Protein AF-A0A953LN09-F1 (afdb_monomer_lite)

Sequence (321 aa):
MPRVPFLVPVLALVLTTFGAASATAATLEVTADVVVVASDGQCSLREAIHNANADSQVDNADCPAGSGADTIVLASGGQYVISDADVDNDHNGLPVVTTEIVVEGNGATIERNSNFSCILDDNRTAAEFRLLEVGELGDLTLGDLTLRGGCADGSGPSNDGGAIRVHSGNLTLTRVLVEQNSALDKSGGLDTSGGLSSISIVDSTFRANHGGGGAGAIGHGGGTMTIDGSTISGNTSGGQGGGGIGNSDDTTSGGLAWAEARFLQNYLSCYEAVGDPYWLDKFVDHFDRMLATQQDRNGDGFLAWDTTRYRVGIVEVAEAQ

Secondary structure (DSSP, 8-state):
-PPPPP--------------------EEEPPTT--S--SSS---HHHHHHHHHHTS--S-SSSPPP-SSEEEEPPTT-EEEE-S--SS-TTBSSPPB-SEEEEEEEEEEEEE-TTS----SS---TT--BSEEE-TT-EEEEEEEEEE--EE-SSGGGGS-SSEEEES-EEEEES-EEES-EESSS-SSEEEESS-EEEEEES-EEES-EESSS-SSEEE-SEEEEEES-EEES-EESSSS-SSS---SSTTGGG--SSTHHHHHHHHHHHHHH--THHHHHHHHHHHHHHHT-B-SSSSS--B---SS------------

Structure (mmCIF, N/CA/C/O backbone):
data_AF-A0A953LN09-F1
#
_entry.id   AF-A0A953LN09-F1
#
loop_
_atom_site.group_PDB
_atom_site.id
_atom_site.type_symbol
_atom_site.label_atom_id
_atom_site.label_alt_id
_atom_site.label_comp_id
_atom_site.label_asym_id
_atom_site.label_entity_id
_atom_site.label_seq_id
_atom_site.pdbx_PDB_ins_code
_atom_site.Cartn_x
_atom_site.Cartn_y
_atom_site.Cartn_z
_atom_site.occupancy
_atom_site.B_iso_or_equiv
_atom_site.auth_seq_id
_atom_site.auth_comp_id
_atom_site.auth_asym_id
_atom_site.auth_atom_id
_atom_site.pdbx_PDB_model_num
ATOM 1 N N . MET A 1 1 ? 23.077 -18.711 85.575 1.00 45.56 1 MET A N 1
ATOM 2 C CA . MET A 1 1 ? 22.963 -17.798 84.416 1.00 45.56 1 MET A CA 1
ATOM 3 C C . MET A 1 1 ? 21.779 -18.264 83.576 1.00 45.56 1 MET A C 1
ATOM 5 O O . MET A 1 1 ? 21.850 -19.388 83.090 1.00 45.56 1 MET A O 1
ATOM 9 N N . PRO A 1 2 ? 20.668 -17.512 83.481 1.00 46.28 2 PRO A N 1
ATOM 10 C CA . PRO A 1 2 ? 19.523 -17.931 82.679 1.00 46.28 2 PRO A CA 1
ATOM 11 C C . PRO A 1 2 ? 19.788 -17.630 81.196 1.00 46.28 2 PRO A C 1
ATOM 13 O O . PRO A 1 2 ? 20.371 -16.601 80.859 1.00 46.28 2 PRO A O 1
ATOM 16 N N . ARG A 1 3 ? 19.403 -18.555 80.313 1.00 47.06 3 ARG A N 1
ATOM 17 C CA . ARG A 1 3 ? 19.507 -18.407 78.855 1.00 47.06 3 ARG A CA 1
ATOM 18 C C . ARG A 1 3 ? 18.301 -17.616 78.345 1.00 47.06 3 ARG A C 1
ATOM 20 O O . ARG A 1 3 ? 17.170 -18.032 78.567 1.00 47.06 3 ARG A O 1
ATOM 27 N N . VAL A 1 4 ? 18.553 -16.494 77.673 1.00 44.31 4 VAL A N 1
ATOM 28 C CA . VAL A 1 4 ? 17.534 -15.689 76.978 1.00 44.31 4 VAL A CA 1
ATOM 29 C C . VAL A 1 4 ? 17.310 -16.293 75.582 1.00 44.31 4 VAL A C 1
ATOM 31 O O . VAL A 1 4 ? 18.303 -16.526 74.888 1.00 44.31 4 VAL A O 1
ATOM 34 N N . PRO A 1 5 ? 16.069 -16.580 75.148 1.00 51.34 5 PRO A N 1
ATOM 35 C CA . PRO A 1 5 ? 15.812 -17.065 73.798 1.00 51.34 5 PRO A CA 1
ATOM 36 C C . PRO A 1 5 ? 15.783 -15.888 72.811 1.00 51.34 5 PRO A C 1
ATOM 38 O O . PRO A 1 5 ? 15.084 -14.899 73.026 1.00 51.34 5 PRO A O 1
ATOM 41 N N . PHE A 1 6 ? 16.553 -15.995 71.727 1.00 46.03 6 PHE A N 1
ATOM 42 C CA . PHE A 1 6 ? 16.507 -15.071 70.593 1.00 46.03 6 PHE A CA 1
ATOM 43 C C . PHE A 1 6 ? 15.283 -15.392 69.725 1.00 46.03 6 PHE A C 1
ATOM 45 O O . PHE A 1 6 ? 15.163 -16.502 69.207 1.00 46.03 6 PHE A O 1
ATOM 52 N N . LEU A 1 7 ? 14.384 -14.419 69.566 1.00 45.81 7 LEU A N 1
ATOM 53 C CA . LEU A 1 7 ? 13.266 -14.470 68.626 1.00 45.81 7 LEU A CA 1
ATOM 54 C C . LEU A 1 7 ? 13.747 -13.891 67.284 1.00 45.81 7 LEU A C 1
ATOM 56 O O . LEU A 1 7 ? 14.107 -12.717 67.216 1.00 45.81 7 LEU A O 1
ATOM 60 N N . VAL A 1 8 ? 13.791 -14.706 66.229 1.00 51.31 8 VAL A N 1
ATOM 61 C CA . VAL A 1 8 ? 14.083 -14.250 64.858 1.00 51.31 8 VAL A CA 1
ATOM 62 C C . VAL A 1 8 ? 12.757 -13.838 64.205 1.00 51.31 8 VAL A C 1
ATOM 64 O O . VAL A 1 8 ? 11.837 -14.659 64.186 1.00 51.31 8 VAL A O 1
ATOM 67 N N . PRO A 1 9 ? 12.604 -12.607 63.683 1.00 49.19 9 PRO A N 1
ATOM 68 C CA . PRO A 1 9 ? 11.378 -12.209 63.007 1.00 49.19 9 PRO A CA 1
ATOM 69 C C . PRO A 1 9 ? 11.334 -12.854 61.616 1.00 49.19 9 PRO A C 1
ATOM 71 O O . PRO A 1 9 ? 12.229 -12.659 60.797 1.00 49.19 9 PRO A O 1
ATOM 74 N N . VAL A 1 10 ? 10.288 -13.636 61.350 1.00 53.19 10 VAL A N 1
ATOM 75 C CA . VAL A 1 10 ? 9.986 -14.155 60.011 1.00 53.19 10 VAL A CA 1
ATOM 76 C C . VAL A 1 10 ? 9.293 -13.038 59.234 1.00 53.19 10 VAL A C 1
ATOM 78 O O . VAL A 1 10 ? 8.143 -12.702 59.509 1.00 53.19 10 VAL A O 1
ATOM 81 N N . LEU A 1 11 ? 10.010 -12.431 58.289 1.00 48.56 11 LEU A N 1
ATOM 82 C CA . LEU A 1 11 ? 9.455 -11.472 57.338 1.00 48.56 11 LEU A CA 1
ATOM 83 C C . LEU A 1 11 ? 8.614 -12.245 56.311 1.00 48.56 11 LEU A C 1
ATOM 85 O O . LEU A 1 11 ? 9.156 -12.948 55.459 1.00 48.56 11 LEU A O 1
ATOM 89 N N . ALA A 1 12 ? 7.289 -12.152 56.419 1.00 50.53 12 ALA A N 1
ATOM 90 C CA . ALA A 1 12 ? 6.370 -12.731 55.448 1.00 50.53 12 ALA A CA 1
ATOM 91 C C . ALA A 1 12 ? 6.404 -11.906 54.151 1.00 50.53 12 ALA A C 1
ATOM 93 O O . ALA A 1 12 ? 5.895 -10.787 54.099 1.00 50.53 12 ALA A O 1
ATOM 94 N N . LEU A 1 13 ? 7.028 -12.461 53.110 1.00 46.88 13 LEU A N 1
ATOM 95 C CA . LEU A 1 13 ? 6.990 -11.927 51.752 1.00 46.88 13 LEU A CA 1
ATOM 96 C C . LEU A 1 13 ? 5.582 -12.156 51.183 1.00 46.88 13 LEU A C 1
ATOM 98 O O . LEU A 1 13 ? 5.225 -13.278 50.827 1.00 46.88 13 LEU A O 1
ATOM 102 N N . VAL A 1 14 ? 4.770 -11.099 51.129 1.00 55.69 14 VAL A N 1
ATOM 103 C CA . VAL A 1 14 ? 3.475 -11.120 50.440 1.00 55.69 14 VAL A CA 1
ATOM 104 C C . VAL A 1 14 ? 3.759 -11.118 48.940 1.00 55.69 14 VAL A C 1
ATOM 106 O O . VAL A 1 14 ? 4.044 -10.080 48.349 1.00 55.69 14 VAL A O 1
ATOM 109 N N . LEU A 1 15 ? 3.739 -12.306 48.339 1.00 47.69 15 LEU A N 1
ATOM 110 C CA . LEU A 1 15 ? 3.871 -12.490 46.900 1.00 47.69 15 LEU A CA 1
ATOM 111 C C . LEU A 1 15 ? 2.533 -12.110 46.250 1.00 47.69 15 LEU A C 1
ATOM 113 O O . LEU A 1 15 ? 1.609 -12.919 46.187 1.00 47.69 15 LEU A O 1
ATOM 117 N N . THR A 1 16 ? 2.394 -10.854 45.828 1.00 51.09 16 THR A N 1
ATOM 118 C CA . THR A 1 16 ? 1.249 -10.417 45.024 1.00 51.09 16 THR A CA 1
ATOM 119 C C . THR A 1 16 ? 1.339 -11.101 43.667 1.00 51.09 16 THR A C 1
ATOM 121 O O . THR A 1 16 ? 2.201 -10.767 42.854 1.00 51.09 16 THR A O 1
ATOM 124 N N . THR A 1 17 ? 0.477 -12.083 43.421 1.00 49.97 17 THR A N 1
ATOM 125 C CA . THR A 1 17 ? 0.314 -12.665 42.090 1.00 49.97 17 THR A CA 1
ATOM 126 C C . THR A 1 17 ? -0.317 -11.605 41.197 1.00 49.97 17 THR A C 1
ATOM 128 O O . THR A 1 17 ? -1.530 -11.403 41.233 1.00 49.97 17 THR A O 1
ATOM 131 N N . PHE A 1 18 ? 0.505 -10.900 40.422 1.00 55.03 18 PHE A N 1
ATOM 132 C CA . PHE A 1 18 ? 0.027 -10.198 39.240 1.00 55.03 18 PHE A CA 1
ATOM 133 C C . PHE A 1 18 ? -0.471 -11.272 38.277 1.00 55.03 18 PHE A C 1
ATOM 135 O O . PHE A 1 18 ? 0.319 -11.968 37.643 1.00 55.03 18 PHE A O 1
ATOM 142 N N . GLY A 1 19 ? -1.788 -11.469 38.234 1.00 42.31 19 GLY A N 1
ATOM 143 C CA . GLY A 1 19 ? -2.397 -12.153 37.108 1.00 42.31 19 GLY A CA 1
ATOM 144 C C . GLY A 1 19 ? -2.130 -11.286 35.889 1.00 42.31 19 GLY A C 1
ATOM 145 O O . GLY A 1 19 ? -2.669 -10.186 35.805 1.00 42.31 19 GLY A O 1
ATOM 146 N N . ALA A 1 20 ? -1.260 -11.740 34.990 1.00 48.00 20 ALA A N 1
ATOM 147 C CA . ALA A 1 20 ? -1.216 -11.189 33.650 1.00 48.00 20 ALA A CA 1
ATOM 148 C C . ALA A 1 20 ? -2.602 -11.448 33.053 1.00 48.00 20 ALA A C 1
ATOM 150 O O . ALA A 1 20 ? -2.962 -12.598 32.792 1.00 48.00 20 ALA A O 1
ATOM 151 N N . ALA A 1 21 ? -3.423 -10.403 32.948 1.00 49.59 21 ALA A N 1
ATOM 152 C CA . ALA A 1 21 ? -4.590 -10.465 32.094 1.00 49.59 21 ALA A CA 1
ATOM 153 C C . ALA A 1 21 ? -4.048 -10.770 30.697 1.00 49.59 21 ALA A C 1
ATOM 155 O O . ALA A 1 21 ? -3.223 -10.020 30.180 1.00 49.59 21 ALA A O 1
ATOM 156 N N . SER A 1 22 ? -4.428 -11.919 30.142 1.00 48.81 22 SER A N 1
ATOM 157 C CA . SER A 1 22 ? -4.195 -12.187 28.731 1.00 48.81 22 SER A CA 1
ATOM 158 C C . SER A 1 22 ? -4.987 -11.118 27.991 1.00 48.81 22 SER A C 1
ATOM 160 O O . SER A 1 22 ? -6.217 -11.160 28.021 1.00 48.81 22 SER A O 1
ATOM 162 N N . ALA A 1 23 ? -4.297 -10.121 27.439 1.00 57.34 23 ALA A N 1
ATOM 163 C CA . ALA A 1 23 ? -4.907 -9.159 26.541 1.00 57.34 23 ALA A CA 1
ATOM 164 C C . ALA A 1 23 ? -5.537 -9.962 25.401 1.00 57.34 23 ALA A C 1
ATOM 166 O O . ALA A 1 23 ? -4.861 -10.736 24.722 1.00 57.34 23 ALA A O 1
ATOM 167 N N . THR A 1 24 ? -6.858 -9.901 25.298 1.00 70.62 24 THR A N 1
ATOM 168 C CA . THR A 1 24 ? -7.562 -10.396 24.124 1.00 70.62 24 THR A CA 1
ATOM 169 C C . THR A 1 24 ? -7.443 -9.311 23.069 1.00 70.62 24 THR A C 1
ATOM 171 O O . THR A 1 24 ? -7.809 -8.179 23.378 1.00 70.62 24 THR A O 1
ATOM 174 N N . ALA A 1 25 ? -6.966 -9.678 21.879 1.00 81.31 25 ALA A N 1
ATOM 175 C CA . ALA A 1 25 ? -7.002 -8.863 20.664 1.00 81.31 25 ALA A CA 1
ATOM 176 C C . ALA A 1 25 ? -8.261 -7.983 20.609 1.00 81.31 25 ALA A C 1
ATOM 178 O O . ALA A 1 25 ? -9.369 -8.521 20.753 1.00 81.31 25 ALA A O 1
ATOM 179 N N . ALA A 1 26 ? -8.120 -6.665 20.442 1.00 92.44 26 ALA A N 1
ATOM 180 C CA . ALA A 1 26 ? -9.280 -5.801 20.273 1.00 92.44 26 ALA A CA 1
ATOM 181 C C . ALA A 1 26 ? -9.795 -5.876 18.829 1.00 92.44 26 ALA A C 1
ATOM 183 O O . ALA A 1 26 ? -9.046 -6.106 17.881 1.00 92.44 26 ALA A O 1
ATOM 184 N N . THR A 1 27 ? -11.102 -5.672 18.663 1.00 97.00 27 THR A N 1
ATOM 185 C CA . THR A 1 27 ? -11.736 -5.513 17.350 1.00 97.00 27 THR A CA 1
ATOM 186 C C . THR A 1 27 ? -12.201 -4.068 17.212 1.00 97.00 27 THR A C 1
ATOM 188 O O . THR A 1 27 ? -13.014 -3.603 18.016 1.00 97.00 27 THR A O 1
ATOM 191 N N . LEU A 1 28 ? -11.677 -3.358 16.215 1.00 97.75 28 LEU A N 1
ATOM 192 C CA . LEU A 1 28 ? -11.958 -1.954 15.939 1.00 97.75 28 LEU A CA 1
ATOM 193 C C . LEU A 1 28 ? -12.780 -1.859 14.649 1.00 97.75 28 LEU A C 1
ATOM 195 O O . LEU A 1 28 ? -12.254 -1.987 13.546 1.00 97.75 28 LEU A O 1
ATOM 199 N N . GLU A 1 29 ? -14.087 -1.667 14.804 1.00 98.19 29 GLU A N 1
ATOM 200 C CA . GLU A 1 29 ? -15.038 -1.533 13.696 1.00 98.19 29 GLU A CA 1
ATOM 201 C C . GLU A 1 29 ? -14.989 -0.111 13.128 1.00 98.19 29 GLU A C 1
ATOM 203 O O . GLU A 1 29 ? -15.352 0.853 13.809 1.00 98.19 29 GLU A O 1
ATOM 208 N N . VAL A 1 30 ? -14.558 0.022 11.875 1.00 98.50 30 VAL A N 1
ATOM 209 C CA . VAL A 1 30 ? -14.415 1.315 11.203 1.00 98.50 30 VAL A CA 1
ATOM 210 C C . VAL A 1 30 ? -15.725 1.708 10.530 1.00 98.50 30 VAL A C 1
ATOM 212 O O . VAL A 1 30 ? -16.318 0.955 9.754 1.00 98.50 30 VAL A O 1
ATOM 215 N N . THR A 1 31 ? -16.155 2.941 10.771 1.00 98.25 31 THR A N 1
ATOM 216 C CA . THR A 1 31 ? -17.332 3.530 10.133 1.00 98.25 31 THR A CA 1
ATOM 217 C C . THR A 1 31 ? -17.102 3.671 8.629 1.00 98.25 31 THR A C 1
ATOM 219 O O . THR A 1 31 ? -16.024 4.067 8.186 1.00 98.25 31 THR A O 1
ATOM 222 N N . ALA A 1 32 ? -18.113 3.331 7.826 1.00 98.00 32 ALA A N 1
ATOM 223 C CA . ALA A 1 32 ? -18.009 3.368 6.370 1.00 98.00 32 ALA A CA 1
ATOM 224 C C . ALA A 1 32 ? -17.563 4.748 5.867 1.00 98.00 32 ALA A C 1
ATOM 226 O O . ALA A 1 32 ? -18.135 5.764 6.253 1.00 98.00 32 ALA A O 1
ATOM 227 N N . ASP A 1 33 ? -16.566 4.754 4.982 1.00 97.94 33 ASP A N 1
ATOM 228 C CA . ASP A 1 33 ? -16.073 5.928 4.252 1.00 97.94 33 ASP A CA 1
ATOM 229 C C . ASP A 1 33 ? -15.410 7.019 5.124 1.00 97.94 33 ASP A C 1
ATOM 231 O O . ASP A 1 33 ? -15.065 8.091 4.621 1.00 97.94 33 ASP A O 1
ATOM 235 N N . VAL A 1 34 ? -15.185 6.763 6.421 1.00 98.06 34 VAL A N 1
ATOM 236 C CA . VAL A 1 34 ? -14.563 7.725 7.346 1.00 98.06 34 VAL A CA 1
ATOM 237 C C . VAL A 1 34 ? -13.070 7.436 7.502 1.00 98.06 34 VAL A C 1
ATOM 239 O O . VAL A 1 34 ? -12.664 6.374 7.974 1.00 98.06 34 VAL A O 1
ATOM 242 N N . VAL A 1 35 ? -12.233 8.404 7.123 1.00 97.88 35 VAL A N 1
ATOM 243 C CA . VAL A 1 35 ? -10.762 8.302 7.202 1.00 97.88 35 VAL A CA 1
ATOM 244 C C . VAL A 1 35 ? -10.167 9.263 8.227 1.00 97.88 35 VAL A C 1
ATOM 246 O O . VAL A 1 35 ? -9.233 8.896 8.926 1.00 97.88 35 VAL A O 1
ATOM 249 N N . VAL A 1 36 ? -10.672 10.493 8.298 1.00 95.56 36 VAL A N 1
ATOM 250 C CA . VAL A 1 36 ? -10.063 11.586 9.070 1.00 95.56 36 VAL A CA 1
ATOM 251 C C . VAL A 1 36 ? -10.327 11.426 10.565 1.00 95.56 36 VAL A C 1
ATOM 253 O O . VAL A 1 36 ? -11.436 11.078 10.952 1.00 95.56 36 VAL A O 1
ATOM 256 N N . VAL A 1 37 ? -9.331 11.777 11.381 1.00 96.12 37 VAL A N 1
ATOM 257 C CA . VAL A 1 37 ? -9.470 11.894 12.838 1.00 96.12 37 VAL A CA 1
ATOM 258 C C . VAL A 1 37 ? -10.378 13.082 13.175 1.00 96.12 37 VAL A C 1
ATOM 260 O O . VAL A 1 37 ? -10.027 14.235 12.903 1.00 96.12 37 VAL A O 1
ATOM 263 N N . ALA A 1 38 ? -11.541 12.833 13.771 1.00 95.62 38 ALA A N 1
ATOM 264 C CA . ALA A 1 38 ? -12.503 13.872 14.128 1.00 95.62 38 ALA A CA 1
ATOM 265 C C . ALA A 1 38 ? -13.338 13.444 15.334 1.00 95.62 38 ALA A C 1
ATOM 267 O O . ALA A 1 38 ? -13.770 12.310 15.407 1.00 95.62 38 ALA A O 1
ATOM 268 N N . SER A 1 39 ? -13.619 14.369 16.262 1.00 95.62 39 SER A N 1
ATOM 269 C CA . SER A 1 39 ? -14.507 14.069 17.394 1.00 95.62 39 SER A CA 1
ATOM 270 C C . SER A 1 39 ? -15.980 14.179 16.976 1.00 95.62 39 SER A C 1
ATOM 272 O O . SER A 1 39 ? -16.628 15.202 17.221 1.00 95.62 39 SER A O 1
ATOM 274 N N . ASP A 1 40 ? -16.487 13.161 16.289 1.00 96.38 40 ASP A N 1
ATOM 275 C CA . ASP A 1 40 ? -17.831 13.117 15.705 1.00 96.38 40 ASP A CA 1
ATOM 276 C C . ASP A 1 40 ? -18.643 11.855 16.066 1.00 96.38 40 ASP A C 1
ATOM 278 O O . ASP A 1 40 ? -19.817 11.747 15.695 1.00 96.38 40 ASP A O 1
ATOM 282 N N . GLY A 1 41 ? -18.065 10.951 16.859 1.00 96.12 41 GLY A N 1
ATOM 283 C CA . GLY A 1 41 ? -18.692 9.699 17.279 1.00 96.12 41 GLY A CA 1
ATOM 284 C C . GLY A 1 41 ? -18.576 8.561 16.263 1.00 96.12 41 GLY A C 1
ATOM 285 O O . GLY A 1 41 ? -19.259 7.549 16.435 1.00 96.12 41 GLY A O 1
ATOM 286 N N . GLN A 1 42 ? -17.762 8.712 15.216 1.00 97.19 42 GLN A N 1
ATOM 287 C CA . GLN A 1 42 ? -17.484 7.686 14.215 1.00 97.19 42 GLN A CA 1
ATOM 288 C C . GLN A 1 42 ? -16.034 7.215 14.338 1.00 97.19 42 GLN A C 1
ATOM 290 O O . GLN A 1 42 ? -15.126 8.011 14.162 1.00 97.19 42 GLN A O 1
ATOM 295 N N . CYS A 1 43 ? -15.798 5.916 14.556 1.00 97.94 43 CYS A N 1
ATOM 296 C CA . CYS A 1 43 ? -14.440 5.382 14.428 1.00 97.94 43 CYS A CA 1
ATOM 297 C C . CYS A 1 43 ? -13.992 5.473 12.961 1.00 97.94 43 CYS A C 1
ATOM 299 O O . CYS A 1 43 ? -14.560 4.798 12.098 1.00 97.94 43 CYS A O 1
ATOM 301 N N . SER A 1 44 ? -12.991 6.297 12.682 1.00 98.19 44 SER A N 1
ATOM 302 C CA . SER A 1 44 ? -12.335 6.437 11.384 1.00 98.19 44 SER A CA 1
ATOM 303 C C . SER A 1 44 ? -11.184 5.445 11.202 1.00 98.19 44 SER A C 1
ATOM 305 O O . SER A 1 44 ? -10.666 4.864 12.157 1.00 98.19 44 SER A O 1
ATOM 307 N N . LEU A 1 45 ? -10.733 5.272 9.955 1.00 98.56 45 LEU A N 1
ATOM 308 C CA . LEU A 1 45 ? -9.592 4.405 9.655 1.00 98.56 45 LEU A CA 1
ATOM 309 C C . LEU A 1 45 ? -8.294 4.878 10.337 1.00 98.56 45 LEU A C 1
ATOM 311 O O . LEU A 1 45 ? -7.528 4.046 10.821 1.00 98.56 45 LEU A O 1
ATOM 315 N N . ARG A 1 46 ? -8.042 6.194 10.405 1.00 98.31 46 ARG A N 1
ATOM 316 C CA . ARG A 1 46 ? -6.856 6.722 11.099 1.00 98.31 46 ARG A CA 1
ATOM 317 C C . ARG A 1 46 ? -6.936 6.489 12.609 1.00 98.31 46 ARG A C 1
ATOM 319 O O . ARG A 1 46 ? -5.962 6.007 13.177 1.00 98.31 46 ARG A O 1
ATOM 326 N N . GLU A 1 47 ? -8.089 6.740 13.231 1.00 98.00 47 GLU A N 1
ATOM 327 C CA . GLU A 1 47 ? -8.285 6.502 14.673 1.00 98.00 47 GLU A CA 1
ATOM 328 C C . GLU A 1 47 ? -8.124 5.027 15.038 1.00 98.00 47 GLU A C 1
ATOM 330 O O . GLU A 1 47 ? -7.523 4.705 16.061 1.00 98.00 47 GLU A O 1
ATOM 335 N N . ALA A 1 48 ? -8.615 4.115 14.193 1.00 98.38 48 ALA A N 1
ATOM 336 C CA . ALA A 1 48 ? -8.435 2.685 14.408 1.00 98.38 48 ALA A CA 1
ATOM 337 C C . ALA A 1 48 ? -6.948 2.292 14.403 1.00 98.38 48 ALA A C 1
ATOM 339 O O . ALA A 1 48 ? -6.501 1.574 15.296 1.00 98.38 48 ALA A O 1
ATOM 340 N N . ILE A 1 49 ? -6.160 2.794 13.445 1.00 98.44 49 ILE A N 1
ATOM 341 C CA . ILE A 1 49 ? -4.718 2.510 13.379 1.00 98.44 49 ILE A CA 1
ATOM 342 C C . ILE A 1 49 ? -3.982 3.140 14.568 1.00 98.44 49 ILE A C 1
ATOM 344 O O . ILE A 1 49 ? -3.132 2.489 15.174 1.00 98.44 49 ILE A O 1
ATOM 348 N N . HIS A 1 50 ? -4.310 4.379 14.941 1.00 97.94 50 HIS A N 1
ATOM 349 C CA . HIS A 1 50 ? -3.728 5.031 16.113 1.00 97.94 50 HIS A CA 1
ATOM 350 C C . HIS A 1 50 ? -4.007 4.258 17.402 1.00 97.94 50 HIS A C 1
ATOM 352 O O . HIS A 1 50 ? -3.080 3.978 18.165 1.00 97.94 50 HIS A O 1
ATOM 358 N N . ASN A 1 51 ? -5.260 3.863 17.626 1.00 97.75 51 ASN A N 1
ATOM 359 C CA . ASN A 1 51 ? -5.640 3.150 18.837 1.00 97.75 51 ASN A CA 1
ATOM 360 C C . ASN A 1 51 ? -5.049 1.736 18.900 1.00 97.75 51 ASN A C 1
ATOM 362 O O . ASN A 1 51 ? -4.686 1.296 19.992 1.00 97.75 51 ASN A O 1
ATOM 366 N N . ALA A 1 52 ? -4.920 1.057 17.754 1.00 97.81 52 ALA A N 1
ATOM 367 C CA . ALA A 1 52 ? -4.267 -0.248 17.648 1.00 97.81 52 ALA A CA 1
ATOM 368 C C . ALA A 1 52 ? -2.749 -0.171 17.883 1.00 97.81 52 ALA A C 1
ATOM 370 O O . ALA A 1 52 ? -2.167 -0.970 18.608 1.00 97.81 52 ALA A O 1
ATOM 371 N N . ASN A 1 53 ? -2.082 0.847 17.334 1.00 97.31 53 ASN A N 1
ATOM 372 C CA . ASN A 1 53 ? -0.662 1.081 17.602 1.00 97.31 53 ASN A CA 1
ATOM 373 C C . ASN A 1 53 ? -0.386 1.414 19.079 1.00 97.31 53 ASN A C 1
ATOM 375 O O . ASN A 1 53 ? 0.690 1.114 19.597 1.00 97.31 53 ASN A O 1
ATOM 379 N N . ALA A 1 54 ? -1.323 2.092 19.746 1.00 96.69 54 ALA A N 1
ATOM 380 C CA . ALA A 1 54 ? -1.119 2.637 21.082 1.00 96.69 54 ALA A CA 1
ATOM 381 C C . ALA A 1 54 ? -1.663 1.767 22.226 1.00 96.69 54 ALA A C 1
ATOM 383 O O . ALA A 1 54 ? -1.519 2.171 23.385 1.00 96.69 54 ALA A O 1
ATOM 384 N N . ASP A 1 55 ? -2.337 0.649 21.935 1.00 96.19 55 ASP A N 1
ATOM 385 C CA . ASP A 1 55 ? -3.078 -0.157 22.919 1.00 96.19 55 ASP A CA 1
ATOM 386 C C . ASP A 1 55 ? -3.995 0.694 23.832 1.00 96.19 55 ASP A C 1
ATOM 388 O O . ASP A 1 55 ? -4.146 0.454 25.037 1.00 96.19 55 ASP A O 1
ATOM 392 N N . SER A 1 56 ? -4.535 1.792 23.296 1.00 96.19 56 SER A N 1
ATOM 393 C CA . SER A 1 56 ? -5.276 2.801 24.062 1.00 96.19 56 SER A CA 1
ATOM 394 C C . SER A 1 56 ? -6.088 3.723 23.151 1.00 96.19 56 SER A C 1
ATOM 396 O O . SER A 1 56 ? -5.904 3.722 21.943 1.00 96.19 56 SER A O 1
ATOM 398 N N . GLN A 1 57 ? -7.014 4.504 23.719 1.00 94.81 57 GLN A N 1
ATOM 399 C CA . GLN A 1 57 ? -7.702 5.575 22.985 1.00 94.81 57 GLN A CA 1
ATOM 400 C C . GLN A 1 57 ? -6.830 6.835 23.004 1.00 94.81 57 GLN A C 1
ATOM 402 O O . GLN A 1 57 ? -6.709 7.461 24.062 1.00 94.81 57 GLN A O 1
ATOM 407 N N . VAL A 1 58 ? -6.211 7.190 21.873 1.00 92.88 58 VAL A N 1
ATOM 408 C CA . VAL A 1 58 ? -5.237 8.301 21.808 1.00 92.88 58 VAL A CA 1
ATOM 409 C C . VAL A 1 58 ? -5.770 9.578 21.167 1.00 92.88 58 VAL A C 1
ATOM 411 O O . VAL A 1 58 ? -5.378 10.661 21.600 1.00 92.88 58 VAL A O 1
ATOM 414 N N . ASP A 1 59 ? -6.686 9.477 20.205 1.00 89.19 59 ASP A N 1
ATOM 415 C CA . ASP A 1 59 ? -7.250 10.647 19.524 1.00 89.19 59 ASP A CA 1
ATOM 416 C C . ASP A 1 59 ? -8.473 11.196 20.266 1.00 89.19 59 ASP A C 1
ATOM 418 O O . ASP A 1 59 ? -8.472 12.287 20.844 1.00 89.19 59 ASP A O 1
ATOM 422 N N . ASN A 1 60 ? -9.546 10.411 20.254 1.00 89.88 60 ASN A N 1
ATOM 423 C CA . ASN A 1 60 ? -10.832 10.709 20.860 1.00 89.88 60 ASN A CA 1
ATOM 424 C C . ASN A 1 60 ? -11.506 9.398 21.305 1.00 89.88 60 ASN A C 1
ATOM 426 O O . ASN A 1 60 ? -10.931 8.311 21.228 1.00 89.88 60 ASN A O 1
ATOM 430 N N . ALA A 1 61 ? -12.723 9.505 21.835 1.00 92.94 61 ALA A N 1
ATOM 431 C CA . ALA A 1 61 ? -13.461 8.359 22.357 1.00 92.94 61 ALA A CA 1
ATOM 432 C C . ALA A 1 61 ? -14.292 7.625 21.286 1.00 92.94 61 ALA A C 1
ATOM 434 O O . ALA A 1 61 ? -15.085 6.753 21.650 1.00 92.94 61 ALA A O 1
ATOM 435 N N . ASP A 1 62 ? -14.137 7.975 20.006 1.00 94.12 62 ASP A N 1
ATOM 436 C CA . ASP A 1 62 ? -15.030 7.539 18.927 1.00 94.12 62 ASP A CA 1
ATOM 437 C C . ASP A 1 62 ? -14.663 6.150 18.402 1.00 94.12 62 ASP A C 1
ATOM 439 O O . ASP A 1 62 ? -15.530 5.407 17.940 1.00 94.12 62 ASP A O 1
ATOM 443 N N . CYS A 1 63 ? -13.399 5.756 18.577 1.00 96.06 63 CYS A N 1
ATOM 444 C CA . CYS A 1 63 ? -12.922 4.406 18.320 1.00 96.06 63 CYS A CA 1
ATOM 445 C C . CYS A 1 63 ? -12.494 3.694 19.619 1.00 96.06 63 CYS A C 1
ATOM 447 O O . CYS A 1 63 ? -11.924 4.342 20.503 1.00 96.06 63 CYS A O 1
ATOM 449 N N . PRO A 1 64 ? -12.752 2.380 19.796 1.00 95.56 64 PRO A N 1
ATOM 450 C CA . PRO A 1 64 ? -12.273 1.621 20.956 1.00 95.56 64 PRO A CA 1
ATOM 451 C C . PRO A 1 64 ? -10.743 1.649 21.100 1.00 95.56 64 PRO A C 1
ATOM 453 O O . PRO A 1 64 ? -10.031 1.839 20.118 1.00 95.56 64 PRO A O 1
ATOM 456 N N . ALA A 1 65 ? -10.236 1.437 22.319 1.00 96.25 65 ALA A N 1
ATOM 457 C CA . ALA A 1 65 ? -8.808 1.193 22.543 1.00 96.25 65 ALA A CA 1
ATOM 458 C C . ALA A 1 65 ? -8.368 -0.124 21.882 1.00 96.25 65 ALA A C 1
ATOM 460 O O . ALA A 1 65 ? -9.115 -1.105 21.946 1.00 96.25 65 ALA A O 1
ATOM 461 N N . GLY A 1 66 ? -7.150 -0.150 21.338 1.00 96.00 66 GLY A N 1
ATOM 462 C CA . GLY A 1 66 ? -6.461 -1.388 20.971 1.00 96.00 66 GLY A CA 1
ATOM 463 C C . GLY A 1 66 ? -6.005 -2.202 22.186 1.00 96.00 66 GLY A C 1
ATOM 464 O O . GLY A 1 66 ? -6.047 -1.719 23.326 1.00 96.00 66 GLY A O 1
ATOM 465 N N . SER A 1 67 ? -5.590 -3.446 21.956 1.00 94.25 67 SER A N 1
ATOM 466 C CA . SER A 1 67 ? -4.919 -4.289 22.943 1.00 94.25 67 SER A CA 1
ATOM 467 C C . SER A 1 67 ? -4.201 -5.490 22.308 1.00 94.25 67 SER A C 1
ATOM 469 O O . SER A 1 67 ? -4.808 -6.523 22.014 1.00 94.25 67 SER A O 1
ATOM 471 N N . GLY A 1 68 ? -2.873 -5.428 22.249 1.00 92.31 68 GLY A N 1
ATOM 472 C CA . GLY A 1 68 ? -2.037 -6.507 21.740 1.00 92.31 68 GLY A CA 1
ATOM 473 C C . GLY A 1 68 ? -2.082 -6.578 20.215 1.00 92.31 68 GLY A C 1
ATOM 474 O O . GLY A 1 68 ? -1.742 -5.614 19.544 1.00 92.31 68 GLY A O 1
ATOM 475 N N . ALA A 1 69 ? -2.426 -7.746 19.672 1.00 94.00 69 ALA A N 1
ATOM 476 C CA . ALA A 1 69 ? -2.604 -7.917 18.233 1.00 94.00 69 ALA A CA 1
ATOM 477 C C . ALA A 1 69 ? -4.044 -7.555 17.871 1.00 94.00 69 ALA A C 1
ATOM 479 O O . ALA A 1 69 ? -4.960 -8.294 18.225 1.00 94.00 69 ALA A O 1
ATOM 480 N N . ASP A 1 70 ? -4.254 -6.433 17.196 1.00 98.12 70 ASP A N 1
ATOM 481 C CA . ASP A 1 70 ? -5.594 -5.896 16.972 1.00 98.12 70 ASP A CA 1
ATOM 482 C C . ASP A 1 70 ? -6.158 -6.256 15.600 1.00 98.12 70 ASP A C 1
ATOM 484 O O . ASP A 1 70 ? -5.436 -6.433 14.620 1.00 98.12 70 AS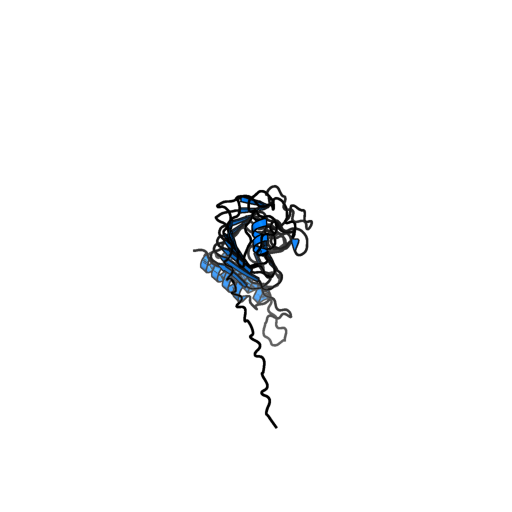P A O 1
ATOM 488 N N . THR A 1 71 ? -7.484 -6.357 15.521 1.00 98.31 71 THR A N 1
ATOM 489 C CA . THR A 1 71 ? -8.218 -6.541 14.266 1.00 98.31 71 THR A CA 1
ATOM 490 C C . THR A 1 71 ? -9.014 -5.285 13.944 1.00 98.31 71 THR A C 1
ATOM 492 O O . THR A 1 71 ? -9.944 -4.928 14.663 1.00 98.31 71 THR A O 1
ATOM 495 N N . ILE A 1 72 ? -8.681 -4.627 12.842 1.00 98.75 72 ILE A N 1
ATOM 496 C CA . ILE A 1 72 ? -9.439 -3.516 12.276 1.00 98.75 72 ILE A CA 1
ATOM 497 C C . ILE A 1 72 ? -10.400 -4.081 11.232 1.00 98.75 72 ILE A C 1
ATOM 499 O O . ILE A 1 72 ? -9.977 -4.708 10.262 1.00 98.75 72 ILE A O 1
ATOM 503 N N . VAL A 1 73 ? -11.696 -3.849 11.413 1.00 98.75 73 VAL A N 1
ATOM 504 C CA . VAL A 1 73 ? -12.741 -4.345 10.512 1.00 98.75 73 VAL A CA 1
ATOM 505 C C . VAL A 1 73 ? -13.277 -3.177 9.699 1.00 98.75 73 VAL A C 1
ATOM 507 O O . VAL A 1 73 ? -13.827 -2.222 10.247 1.00 98.75 73 VAL A O 1
ATOM 510 N N . LEU A 1 74 ? -13.106 -3.236 8.379 1.00 98.81 74 LEU A N 1
ATOM 511 C CA . LEU A 1 74 ? -13.654 -2.233 7.474 1.00 98.81 74 LEU A CA 1
ATOM 512 C C . LEU A 1 74 ? -15.117 -2.542 7.162 1.00 98.81 74 LEU A C 1
ATOM 514 O O . LEU A 1 74 ? -15.519 -3.702 7.018 1.00 98.81 74 LEU A O 1
ATOM 518 N N . ALA A 1 75 ? -15.914 -1.488 6.997 1.00 98.50 75 ALA A N 1
ATOM 519 C CA . ALA A 1 75 ? -17.289 -1.619 6.551 1.00 98.50 75 ALA A CA 1
ATOM 520 C C . ALA A 1 75 ? -17.336 -2.297 5.173 1.00 98.50 75 ALA A C 1
ATOM 522 O O . ALA A 1 75 ? -16.556 -1.975 4.274 1.00 98.50 75 ALA A O 1
ATOM 523 N N . SER A 1 76 ? -18.276 -3.228 4.990 1.00 98.31 76 SER A N 1
ATOM 524 C CA . SER A 1 76 ? -18.360 -4.009 3.753 1.00 98.31 76 SER A CA 1
ATOM 525 C C . SER A 1 76 ? -18.542 -3.120 2.521 1.00 98.31 76 SER A C 1
ATOM 527 O O . SER A 1 76 ? -19.499 -2.350 2.439 1.00 98.31 76 SER A O 1
ATOM 529 N N . GLY A 1 77 ? -17.615 -3.239 1.565 1.00 98.00 77 GLY A N 1
ATOM 530 C CA . GLY A 1 77 ? -17.586 -2.421 0.349 1.00 98.00 77 GLY A CA 1
ATOM 531 C C . GLY A 1 77 ? -17.364 -0.920 0.580 1.00 98.00 77 GLY A C 1
ATOM 532 O O . GLY A 1 77 ? -17.680 -0.136 -0.315 1.00 98.00 77 GLY A O 1
ATOM 533 N N . GLY A 1 78 ? -16.872 -0.518 1.757 1.00 98.38 78 GLY A N 1
ATOM 534 C CA . GLY A 1 78 ? -16.591 0.880 2.090 1.00 98.38 78 GLY A CA 1
ATOM 535 C C . GLY A 1 78 ? -15.521 1.503 1.190 1.00 98.38 78 GLY A C 1
ATOM 536 O O . GLY A 1 78 ? -14.625 0.818 0.702 1.00 98.38 78 GLY A O 1
ATOM 537 N N . GLN A 1 79 ? -15.613 2.811 0.980 1.00 98.44 79 GLN A N 1
ATOM 538 C CA . GLN A 1 79 ? -14.747 3.622 0.130 1.00 98.44 79 GLN A CA 1
ATOM 539 C C . GLN A 1 79 ? -14.006 4.659 0.979 1.00 98.44 79 GLN A C 1
ATOM 541 O O . GLN A 1 79 ? -14.467 5.774 1.222 1.00 98.44 79 GLN A O 1
ATOM 546 N N . TYR A 1 80 ? -12.812 4.289 1.418 1.00 98.75 80 TYR A N 1
ATOM 547 C CA . TYR A 1 80 ? -11.951 5.091 2.274 1.00 98.75 80 TYR A CA 1
ATOM 548 C C . TYR A 1 80 ? -11.067 6.003 1.417 1.00 98.75 80 TYR A C 1
ATOM 550 O O . TYR A 1 80 ? -9.931 5.663 1.076 1.00 98.75 80 TYR A O 1
ATOM 558 N N . VAL A 1 81 ? -11.619 7.159 1.034 1.00 98.69 81 VAL A N 1
ATOM 559 C CA . VAL A 1 81 ? -10.938 8.150 0.186 1.00 98.69 81 VAL A CA 1
ATOM 560 C C . VAL A 1 81 ? -10.062 9.080 1.028 1.00 98.69 81 VAL A C 1
ATOM 562 O O . VAL A 1 81 ? -10.552 9.965 1.730 1.00 98.69 81 VAL A O 1
ATOM 565 N N . ILE A 1 82 ? -8.748 8.934 0.901 1.00 98.62 82 ILE A N 1
ATOM 566 C CA . ILE A 1 82 ? -7.750 9.748 1.591 1.00 98.62 82 ILE A CA 1
ATOM 567 C C . ILE A 1 82 ? -7.563 11.066 0.831 1.00 98.62 82 ILE A C 1
ATOM 569 O O . ILE A 1 82 ? -7.076 11.082 -0.303 1.00 98.62 82 ILE A O 1
ATOM 573 N N . SER A 1 83 ? -7.958 12.178 1.453 1.00 97.75 83 SER A N 1
ATOM 574 C CA . SER A 1 83 ? -7.957 13.518 0.840 1.00 97.75 83 SER A CA 1
ATOM 575 C C . SER A 1 83 ? -6.896 14.461 1.407 1.00 97.75 83 SER A C 1
ATOM 577 O O . SER A 1 83 ? -6.899 15.649 1.098 1.00 97.75 83 SER A O 1
ATOM 579 N N . ASP A 1 84 ? -5.983 13.936 2.210 1.00 97.00 84 ASP A N 1
ATOM 580 C CA . ASP A 1 84 ? -4.911 14.654 2.883 1.00 97.00 84 ASP A CA 1
ATOM 581 C C . ASP A 1 84 ? -3.881 13.637 3.381 1.00 97.00 84 ASP A C 1
ATOM 583 O O . ASP A 1 84 ? -4.224 12.487 3.665 1.00 97.00 84 ASP A O 1
ATOM 587 N N . ALA A 1 85 ? -2.617 14.043 3.451 1.00 96.44 85 ALA A N 1
ATOM 588 C CA . ALA A 1 85 ? -1.577 13.213 4.037 1.00 96.44 85 ALA A CA 1
ATOM 589 C C . ALA A 1 85 ? -1.754 13.111 5.560 1.00 96.44 85 ALA A C 1
ATOM 591 O O . ALA A 1 85 ? -2.382 13.959 6.192 1.00 96.44 85 ALA A O 1
ATOM 592 N N . ASP A 1 86 ? -1.195 12.060 6.143 1.00 96.19 86 ASP A N 1
ATOM 593 C CA . ASP A 1 86 ? -1.115 11.889 7.582 1.00 96.19 86 ASP A CA 1
ATOM 594 C C . ASP A 1 86 ? -0.339 13.019 8.257 1.00 96.19 86 ASP A C 1
ATOM 596 O O . ASP A 1 86 ? 0.649 13.528 7.727 1.00 96.19 86 ASP A O 1
ATOM 600 N N . VAL A 1 87 ? -0.814 13.432 9.430 1.00 93.44 87 VAL A N 1
ATOM 601 C CA . VAL A 1 87 ? -0.238 14.570 10.153 1.00 93.44 87 VAL A CA 1
ATOM 602 C C . VAL A 1 87 ? 1.082 14.218 10.836 1.00 93.44 87 VAL A C 1
ATOM 604 O O . VAL A 1 87 ? 1.917 15.107 11.008 1.00 93.44 87 VAL A O 1
ATOM 607 N N . ASP A 1 88 ? 1.284 12.946 11.188 1.00 91.88 88 ASP A N 1
ATOM 608 C CA . ASP A 1 88 ? 2.491 12.471 11.861 1.00 91.88 88 ASP A CA 1
ATOM 609 C C . ASP A 1 88 ? 3.552 12.009 10.853 1.00 91.88 88 ASP A C 1
ATOM 611 O O . ASP A 1 88 ? 4.753 12.178 11.088 1.00 91.88 88 ASP A O 1
ATOM 615 N N . ASN A 1 89 ? 3.130 11.479 9.699 1.00 92.31 89 ASN A N 1
ATOM 616 C CA . ASN A 1 89 ? 4.012 11.160 8.577 1.00 92.31 89 ASN A CA 1
ATOM 617 C C . ASN A 1 89 ? 3.373 11.526 7.232 1.00 92.31 89 ASN A C 1
ATOM 619 O O . ASN A 1 89 ? 2.749 10.700 6.567 1.00 92.31 89 ASN A O 1
ATOM 623 N N . ASP A 1 90 ? 3.625 12.755 6.785 1.00 92.75 90 ASP A N 1
ATOM 624 C CA . ASP A 1 90 ? 3.024 13.347 5.584 1.00 92.75 90 ASP A CA 1
ATOM 625 C C . ASP A 1 90 ? 3.469 12.718 4.250 1.00 92.75 90 ASP A C 1
ATOM 627 O O . ASP A 1 90 ? 3.034 13.135 3.177 1.00 92.75 90 ASP A O 1
ATOM 631 N N . HIS A 1 91 ? 4.320 11.694 4.293 1.00 93.44 91 HIS A N 1
ATOM 632 C CA . HIS A 1 91 ? 4.571 10.833 3.142 1.00 93.44 91 HIS A CA 1
ATOM 633 C C . HIS A 1 91 ? 3.460 9.816 2.906 1.00 93.44 91 HIS A C 1
ATOM 635 O O . HIS A 1 91 ? 3.419 9.212 1.835 1.00 93.44 91 HIS A O 1
ATOM 641 N N . ASN A 1 92 ? 2.620 9.585 3.913 1.00 95.69 92 ASN A N 1
ATOM 642 C CA . ASN A 1 92 ? 1.616 8.540 3.938 1.00 95.69 92 ASN A CA 1
ATOM 643 C C . ASN A 1 92 ? 0.226 9.153 3.963 1.00 95.69 92 ASN A C 1
ATOM 645 O O . ASN A 1 92 ? 0.007 10.243 4.475 1.00 95.69 92 ASN A O 1
ATOM 649 N N . GLY A 1 93 ? -0.736 8.412 3.443 1.00 97.38 93 GLY A N 1
ATOM 650 C CA . GLY A 1 93 ? -2.145 8.706 3.566 1.00 97.38 93 GLY A CA 1
ATOM 651 C C . GLY A 1 93 ? -2.746 8.151 4.851 1.00 97.38 93 GLY A C 1
ATOM 652 O O . GLY A 1 93 ? -3.820 8.586 5.232 1.00 97.38 93 GLY A O 1
ATOM 653 N N . LEU A 1 94 ? -2.076 7.215 5.522 1.00 98.50 94 LEU A N 1
ATOM 654 C CA . LEU A 1 94 ? -2.495 6.606 6.785 1.00 98.50 94 LEU A CA 1
ATOM 655 C C . LEU A 1 94 ? -1.316 6.560 7.774 1.00 98.50 94 LEU A C 1
ATOM 657 O O . LEU A 1 94 ? -0.163 6.622 7.334 1.00 98.50 94 LEU A O 1
ATOM 661 N N . PRO A 1 95 ? -1.576 6.433 9.087 1.00 98.12 95 PRO A N 1
ATOM 662 C CA . PRO A 1 95 ? -0.525 6.348 10.087 1.00 98.12 95 PRO A CA 1
ATOM 663 C C . PRO A 1 95 ? 0.354 5.117 9.858 1.00 98.12 95 PRO A C 1
ATOM 665 O O . PRO A 1 95 ? -0.098 4.091 9.342 1.00 98.12 95 PRO A O 1
ATOM 668 N N . VAL A 1 96 ? 1.623 5.210 10.254 1.00 98.00 96 VAL A N 1
ATOM 669 C CA . VAL A 1 96 ? 2.566 4.086 10.154 1.00 98.00 96 VAL A CA 1
ATOM 670 C C . VAL A 1 96 ? 2.103 2.949 11.066 1.00 98.00 96 VAL A C 1
ATOM 672 O O . VAL A 1 96 ? 1.826 3.170 12.243 1.00 98.00 96 VAL A O 1
ATOM 675 N N . VAL A 1 97 ? 2.069 1.720 10.553 1.00 98.38 97 VAL A N 1
ATOM 676 C CA . VAL A 1 97 ? 1.805 0.526 11.366 1.00 98.38 97 VAL A CA 1
ATOM 677 C C . VAL A 1 97 ? 3.071 0.144 12.128 1.00 98.38 97 VAL A C 1
ATOM 679 O O . VAL A 1 97 ? 4.126 -0.071 11.530 1.00 98.38 97 VAL A O 1
ATOM 682 N N . THR A 1 98 ? 2.969 0.076 13.453 1.00 97.38 98 THR A N 1
ATOM 683 C CA . THR A 1 98 ? 4.096 -0.162 14.375 1.00 97.38 98 THR A CA 1
ATOM 684 C C . THR A 1 98 ? 3.891 -1.355 15.304 1.00 97.38 98 THR A C 1
ATOM 686 O O . THR A 1 98 ? 4.840 -1.758 15.975 1.00 97.38 98 THR A O 1
ATOM 689 N N . THR A 1 99 ? 2.687 -1.925 15.323 1.00 97.25 99 THR A N 1
ATOM 690 C CA . THR A 1 99 ? 2.313 -3.129 16.074 1.00 97.25 99 THR A CA 1
ATOM 691 C C . THR A 1 99 ? 1.783 -4.212 15.127 1.00 97.25 99 THR A C 1
ATOM 693 O O . THR A 1 99 ? 1.791 -4.044 13.904 1.00 97.25 99 THR A O 1
ATOM 696 N N . GLU A 1 100 ? 1.363 -5.348 15.686 1.00 97.81 100 GLU A N 1
ATOM 697 C CA . GLU A 1 100 ? 0.667 -6.398 14.942 1.00 97.81 100 GLU A CA 1
ATOM 698 C C . GLU A 1 100 ? -0.794 -5.985 14.709 1.00 97.81 100 GLU A C 1
ATOM 700 O O . GLU A 1 100 ? -1.564 -5.841 15.658 1.00 97.81 100 GLU A O 1
ATOM 705 N N . ILE A 1 101 ? -1.170 -5.786 13.443 1.00 98.62 101 ILE A N 1
ATOM 706 C CA . ILE A 1 101 ? -2.512 -5.364 13.034 1.00 98.62 101 ILE A CA 1
ATOM 707 C C . ILE A 1 101 ? -3.014 -6.263 11.903 1.00 98.62 101 ILE A C 1
ATOM 709 O O . ILE A 1 101 ? -2.366 -6.426 10.866 1.00 98.62 101 ILE A O 1
ATOM 713 N N . VAL A 1 102 ? -4.225 -6.788 12.065 1.00 98.69 102 VAL A N 1
ATOM 714 C CA . VAL A 1 102 ? -4.987 -7.462 11.010 1.00 98.69 102 VAL A CA 1
ATOM 715 C C . VAL A 1 102 ? -6.078 -6.522 10.511 1.00 98.69 102 VAL A C 1
ATOM 717 O O . VAL A 1 102 ? -6.853 -6.005 11.303 1.00 98.69 102 VAL A O 1
ATOM 720 N N . VAL A 1 103 ? -6.175 -6.316 9.200 1.00 98.81 103 VAL A N 1
ATOM 721 C CA . VAL A 1 103 ? -7.255 -5.552 8.568 1.00 98.81 103 VAL A CA 1
ATOM 722 C C . VAL A 1 103 ? -8.159 -6.496 7.786 1.00 98.81 103 VAL A C 1
ATOM 724 O O . VAL A 1 103 ? -7.766 -7.051 6.755 1.00 98.81 103 VAL A O 1
ATOM 727 N N . GLU A 1 104 ? -9.394 -6.640 8.257 1.00 98.69 104 GLU A N 1
ATOM 728 C CA . GLU A 1 104 ? -10.468 -7.328 7.549 1.00 98.69 104 GLU A CA 1
ATOM 729 C C . GLU A 1 104 ? -11.156 -6.349 6.595 1.00 98.69 104 GLU A C 1
ATOM 731 O O . GLU A 1 104 ? -11.959 -5.503 6.989 1.00 98.69 104 GLU A O 1
ATOM 736 N N . GLY A 1 105 ? -10.818 -6.447 5.313 1.00 98.69 105 GLY A N 1
ATOM 737 C CA . GLY A 1 105 ? -11.216 -5.472 4.309 1.00 98.69 105 GLY A CA 1
ATOM 738 C C . GLY A 1 105 ? -12.672 -5.538 3.866 1.00 98.69 105 GLY A C 1
ATOM 739 O O . GLY A 1 105 ? -13.215 -4.526 3.440 1.00 98.69 105 GLY A O 1
ATOM 740 N N . ASN A 1 106 ? -13.324 -6.701 3.940 1.00 98.44 106 ASN A N 1
ATOM 741 C CA . ASN A 1 106 ? -14.733 -6.889 3.556 1.00 98.44 106 ASN A CA 1
ATOM 742 C C . ASN A 1 106 ? -15.115 -6.315 2.169 1.00 98.44 106 ASN A C 1
ATOM 744 O O . ASN A 1 106 ? -16.243 -5.854 1.955 1.00 98.44 106 ASN A O 1
ATOM 748 N N . GLY A 1 107 ? -14.183 -6.346 1.215 1.00 98.62 107 GLY A N 1
ATOM 749 C CA . GLY A 1 107 ? -14.330 -5.805 -0.137 1.00 98.62 107 GLY A CA 1
ATOM 750 C C . GLY A 1 107 ? -14.178 -4.285 -0.243 1.00 98.62 107 GLY A C 1
ATOM 751 O O . GLY A 1 107 ? -14.541 -3.727 -1.277 1.00 98.62 107 GLY A O 1
ATOM 752 N N . ALA A 1 108 ? -13.699 -3.609 0.802 1.00 98.88 108 ALA A N 1
ATOM 753 C CA . ALA A 1 108 ? -13.500 -2.164 0.819 1.00 98.88 108 ALA A CA 1
ATOM 754 C C . ALA A 1 108 ? -12.368 -1.703 -0.116 1.00 98.88 108 ALA A C 1
ATOM 756 O O . ALA A 1 108 ? -11.472 -2.470 -0.481 1.00 98.88 108 ALA A O 1
ATOM 757 N N . THR A 1 109 ? -12.380 -0.418 -0.465 1.00 98.88 109 THR A N 1
ATOM 758 C CA . THR A 1 109 ? -11.279 0.265 -1.153 1.00 98.88 109 THR A CA 1
ATOM 759 C C . THR A 1 109 ? -10.684 1.321 -0.238 1.00 98.88 109 THR A C 1
ATOM 761 O O . THR A 1 109 ? -11.403 2.175 0.271 1.00 98.88 109 THR A O 1
ATOM 764 N N . ILE A 1 110 ? -9.364 1.310 -0.088 1.00 98.88 110 ILE A N 1
ATOM 765 C CA . ILE A 1 110 ? -8.588 2.440 0.419 1.00 98.88 110 ILE A CA 1
ATOM 766 C C . ILE A 1 110 ? -7.931 3.091 -0.794 1.00 98.88 110 ILE A C 1
ATOM 768 O O . ILE A 1 110 ? -7.153 2.457 -1.513 1.00 98.88 110 ILE A O 1
ATOM 772 N N . GLU A 1 111 ? -8.259 4.354 -1.049 1.00 98.69 111 GLU A N 1
ATOM 773 C CA . GLU A 1 111 ? -7.731 5.064 -2.208 1.00 98.69 111 GLU A CA 1
ATOM 774 C C . GLU A 1 111 ? -7.340 6.498 -1.898 1.00 98.69 111 GLU A C 1
ATOM 776 O O . GLU A 1 111 ? -8.007 7.211 -1.153 1.00 98.69 111 GLU A O 1
ATOM 781 N N . ARG A 1 112 ? -6.262 6.952 -2.530 1.00 98.50 112 ARG A N 1
ATOM 782 C CA . ARG A 1 112 ? -5.929 8.374 -2.559 1.00 98.50 112 ARG A CA 1
ATOM 783 C C . ARG A 1 112 ? -6.928 9.107 -3.456 1.00 98.50 112 ARG A C 1
ATOM 785 O O . ARG A 1 112 ? -7.303 8.607 -4.515 1.00 98.50 112 ARG A O 1
ATOM 792 N N . ASN A 1 113 ? -7.334 10.310 -3.048 1.00 98.31 113 ASN A N 1
ATOM 793 C CA . ASN A 1 113 ? -8.305 11.128 -3.771 1.00 98.31 113 ASN A CA 1
ATOM 794 C C . ASN A 1 113 ? -7.924 11.286 -5.252 1.00 98.31 113 ASN A C 1
ATOM 796 O O . ASN A 1 113 ? -6.896 11.870 -5.591 1.00 98.31 113 ASN A O 1
ATOM 800 N N . SER A 1 114 ? -8.789 10.809 -6.147 1.00 96.88 114 SER A N 1
ATOM 801 C CA . SER A 1 114 ? -8.533 10.781 -7.591 1.00 96.88 114 SER A CA 1
ATOM 802 C C . SER A 1 114 ? -8.467 12.166 -8.248 1.00 96.88 114 SER A C 1
ATOM 804 O O . SER A 1 114 ? -8.086 12.270 -9.411 1.00 96.88 114 SER A O 1
ATOM 806 N N . ASN A 1 115 ? -8.857 13.232 -7.539 1.00 97.25 115 ASN A N 1
ATOM 807 C CA . ASN A 1 115 ? -8.680 14.610 -8.007 1.00 97.25 115 ASN A CA 1
ATOM 808 C C . ASN A 1 115 ? -7.243 15.114 -7.817 1.00 97.25 115 ASN A C 1
ATOM 810 O O . ASN A 1 115 ? -6.892 16.171 -8.341 1.00 97.25 115 ASN A O 1
ATOM 814 N N . PHE A 1 116 ? -6.420 14.391 -7.059 1.00 97.38 116 PHE A N 1
ATOM 815 C CA . PHE A 1 116 ? -5.016 14.715 -6.888 1.00 97.38 116 PHE A CA 1
ATOM 816 C C . PHE A 1 116 ? -4.191 14.213 -8.069 1.00 97.38 116 PHE A C 1
ATOM 818 O O . PHE A 1 116 ? -4.196 13.026 -8.409 1.00 97.38 116 PHE A O 1
ATOM 825 N N . SER A 1 117 ? -3.412 15.115 -8.660 1.00 93.81 117 SER A N 1
ATOM 826 C CA . SER A 1 117 ? -2.386 14.755 -9.636 1.00 93.81 117 SER A CA 1
ATOM 827 C C . SER A 1 117 ? -1.268 13.966 -8.963 1.00 93.81 117 SER A C 1
ATOM 829 O O . SER A 1 117 ? -0.926 14.242 -7.817 1.00 93.81 117 SER A O 1
ATOM 831 N N . CYS A 1 118 ? -0.724 12.986 -9.678 1.00 92.94 118 CYS A N 1
ATOM 832 C CA . CYS A 1 118 ? 0.507 12.304 -9.300 1.00 92.94 118 CYS A CA 1
ATOM 833 C C . CYS A 1 118 ? 1.563 12.665 -10.340 1.00 92.94 118 CYS A C 1
ATOM 835 O O . CYS A 1 118 ? 1.527 12.136 -11.457 1.00 92.94 118 CYS A O 1
ATOM 837 N N . ILE A 1 119 ? 2.422 13.629 -10.018 1.00 91.25 119 ILE A N 1
ATOM 838 C CA . ILE A 1 119 ? 3.497 14.071 -10.897 1.00 91.25 119 ILE A CA 1
ATOM 839 C C . ILE A 1 119 ? 4.795 13.582 -10.268 1.00 91.25 119 ILE A C 1
ATOM 841 O O . ILE A 1 119 ? 5.161 13.986 -9.179 1.00 91.25 119 ILE A O 1
ATOM 845 N N . LEU A 1 120 ? 5.466 12.659 -10.948 1.00 89.06 120 LEU A N 1
ATOM 846 C CA . LEU A 1 120 ? 6.729 12.103 -10.476 1.00 89.06 120 LEU A CA 1
ATOM 847 C C . LEU A 1 120 ? 7.873 12.983 -10.994 1.00 89.06 120 LEU A C 1
ATOM 849 O O . LEU A 1 120 ? 8.468 12.674 -12.031 1.00 89.06 120 LEU A O 1
ATOM 853 N N . ASP A 1 121 ? 8.117 14.112 -10.329 1.00 88.88 121 ASP A N 1
ATOM 854 C CA . ASP A 1 121 ? 9.131 15.101 -10.716 1.00 88.88 121 ASP A CA 1
ATOM 855 C C . ASP A 1 121 ? 10.159 15.427 -9.618 1.00 88.88 121 ASP A C 1
ATOM 857 O O . ASP A 1 121 ? 10.918 16.389 -9.771 1.00 88.88 121 ASP A O 1
ATOM 861 N N . ASP A 1 122 ? 10.247 14.591 -8.573 1.00 88.25 122 ASP A N 1
ATOM 862 C CA . ASP A 1 122 ? 11.136 14.777 -7.410 1.00 88.2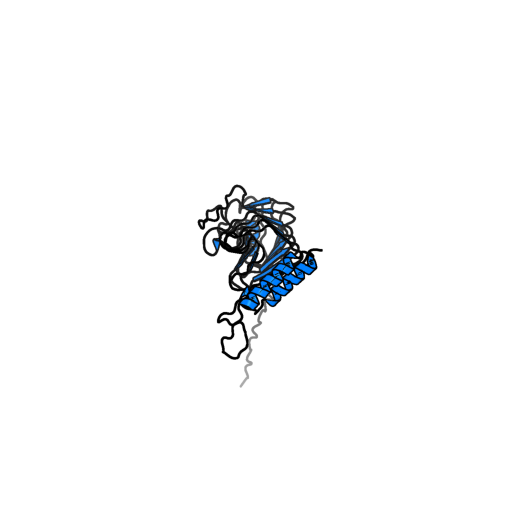5 122 ASP A CA 1
ATOM 863 C C . ASP A 1 122 ? 10.788 16.027 -6.582 1.00 88.25 122 ASP A C 1
ATOM 865 O O . ASP A 1 122 ? 11.605 16.548 -5.817 1.00 88.25 122 ASP A O 1
ATOM 869 N N . ASN A 1 123 ? 9.558 16.527 -6.708 1.00 87.56 123 ASN A N 1
ATOM 870 C CA . ASN A 1 123 ? 9.064 17.682 -5.979 1.00 87.56 123 ASN A CA 1
ATOM 871 C C . ASN A 1 123 ? 7.705 17.383 -5.335 1.00 87.56 123 ASN A C 1
ATOM 873 O O . ASN A 1 123 ? 6.665 17.921 -5.718 1.00 87.56 123 ASN A O 1
ATOM 877 N N . ARG A 1 124 ? 7.772 16.607 -4.248 1.00 90.38 124 ARG A N 1
ATOM 878 C CA . ARG A 1 124 ? 6.609 16.204 -3.457 1.00 90.38 124 ARG A CA 1
ATOM 879 C C . ARG A 1 124 ? 5.734 17.386 -3.039 1.00 90.38 124 ARG A C 1
ATOM 881 O O . ARG A 1 124 ? 6.170 18.309 -2.345 1.00 90.38 124 ARG A O 1
ATOM 888 N N . THR A 1 125 ? 4.451 17.280 -3.349 1.00 92.88 125 THR A N 1
ATOM 889 C CA . THR A 1 125 ? 3.377 18.140 -2.850 1.00 92.88 125 THR A CA 1
ATOM 890 C C . THR A 1 125 ? 2.543 17.440 -1.770 1.00 92.88 125 THR A C 1
ATOM 892 O O . THR A 1 125 ? 2.597 16.228 -1.595 1.00 92.88 125 THR A O 1
ATOM 895 N N . ALA A 1 126 ? 1.695 18.187 -1.054 1.00 92.62 126 ALA A N 1
ATOM 896 C CA . ALA A 1 126 ? 0.794 17.617 -0.037 1.00 92.62 126 ALA A CA 1
ATOM 897 C C . ALA A 1 126 ? -0.254 16.629 -0.600 1.00 92.62 126 ALA A C 1
ATOM 899 O O . ALA A 1 126 ? -0.949 15.961 0.159 1.00 92.62 126 ALA A O 1
ATOM 900 N N . ALA A 1 127 ? -0.399 16.569 -1.926 1.00 95.38 127 ALA A N 1
ATOM 901 C CA . ALA A 1 127 ? -1.301 15.668 -2.632 1.00 95.38 127 ALA A CA 1
ATOM 902 C C . ALA A 1 127 ? -0.597 14.383 -3.115 1.00 95.38 127 ALA A C 1
ATOM 904 O O . ALA A 1 127 ? -1.238 13.520 -3.719 1.00 95.38 127 ALA A O 1
ATOM 905 N N . GLU A 1 128 ? 0.710 14.262 -2.883 1.00 95.12 128 GLU A N 1
ATOM 906 C CA . GLU A 1 128 ? 1.561 13.152 -3.312 1.00 95.12 128 GLU A CA 1
ATOM 907 C C . GLU A 1 128 ? 2.065 12.413 -2.076 1.00 95.12 128 GLU A C 1
ATOM 909 O O . GLU A 1 128 ? 3.049 12.789 -1.441 1.00 95.12 128 GLU A O 1
ATOM 914 N N . PHE A 1 129 ? 1.323 11.371 -1.720 1.00 96.50 129 PHE A N 1
ATOM 915 C CA . PHE A 1 129 ? 1.623 10.473 -0.617 1.00 96.50 129 PHE A CA 1
ATOM 916 C C . PHE A 1 129 ? 1.297 9.026 -1.003 1.00 96.50 129 PHE A C 1
ATOM 918 O O . PHE A 1 129 ? 0.375 8.754 -1.790 1.00 96.50 129 PHE A O 1
ATOM 925 N N . ARG A 1 130 ? 2.043 8.084 -0.420 1.00 96.75 130 ARG A N 1
ATOM 926 C CA . ARG A 1 130 ? 1.715 6.655 -0.474 1.00 96.75 130 ARG A CA 1
ATOM 927 C C . ARG A 1 130 ? 0.522 6.344 0.412 1.00 96.75 130 ARG A C 1
ATOM 929 O O . ARG A 1 130 ? 0.171 7.150 1.262 1.00 96.75 130 ARG A O 1
ATOM 936 N N . LEU A 1 131 ? -0.117 5.191 0.260 1.00 98.31 131 LEU A N 1
ATOM 937 C CA . LEU A 1 131 ? -1.292 4.876 1.082 1.00 98.31 131 LEU A CA 1
ATOM 938 C C . LEU A 1 131 ? -0.891 4.429 2.490 1.00 98.31 131 LEU A C 1
ATOM 940 O O . LEU A 1 131 ? -1.437 4.932 3.467 1.00 98.31 131 LEU A O 1
ATOM 944 N N . LEU A 1 132 ? 0.062 3.498 2.583 1.00 97.19 132 LEU A N 1
ATOM 945 C CA . LEU A 1 132 ? 0.388 2.759 3.802 1.00 97.19 132 LEU A CA 1
ATOM 946 C C . LEU A 1 132 ? 1.902 2.625 3.995 1.00 97.19 132 LEU A C 1
ATOM 948 O O . LEU A 1 132 ? 2.661 2.465 3.036 1.00 97.19 132 LEU A O 1
ATOM 952 N N . GLU A 1 133 ? 2.323 2.594 5.256 1.00 97.00 133 GLU A N 1
ATOM 953 C CA . GLU A 1 133 ? 3.687 2.254 5.653 1.00 97.00 133 GLU A CA 1
ATOM 954 C C . GLU A 1 133 ? 3.673 1.280 6.835 1.00 97.00 133 GLU A C 1
ATOM 956 O O . GLU A 1 133 ? 2.953 1.488 7.811 1.00 97.00 133 GLU A O 1
ATOM 961 N N . VAL A 1 134 ? 4.493 0.233 6.753 1.00 97.31 134 VAL A N 1
ATOM 962 C CA . VAL A 1 134 ? 4.774 -0.694 7.854 1.00 97.31 134 VAL A CA 1
ATOM 963 C C . VAL A 1 134 ? 6.175 -0.401 8.379 1.00 97.31 134 VAL A C 1
ATOM 965 O O . VAL A 1 134 ? 7.149 -0.523 7.636 1.00 97.31 134 VAL A O 1
ATOM 968 N N . GLY A 1 135 ? 6.275 0.009 9.642 1.00 94.81 135 GLY A N 1
ATOM 969 C CA . GLY A 1 135 ? 7.541 0.319 10.306 1.00 94.81 135 GLY A CA 1
ATOM 970 C C . GLY A 1 135 ? 8.301 -0.923 10.785 1.00 94.81 135 GLY A C 1
ATOM 971 O O . GLY A 1 135 ? 7.845 -2.049 10.623 1.00 94.81 135 GLY A O 1
ATOM 972 N N . GLU A 1 136 ? 9.448 -0.711 11.438 1.00 91.62 136 GLU A N 1
ATOM 973 C CA . GLU A 1 136 ? 10.404 -1.771 11.826 1.00 91.62 136 GLU A CA 1
ATOM 974 C C . GLU A 1 136 ? 9.822 -2.842 12.762 1.00 91.62 136 GLU A C 1
ATOM 976 O O . GLU A 1 136 ? 10.259 -3.989 12.740 1.00 91.62 136 GLU A O 1
ATOM 981 N N . LEU A 1 137 ? 8.832 -2.475 13.576 1.00 91.38 137 LEU A N 1
ATOM 982 C CA . LEU A 1 137 ? 8.133 -3.387 14.488 1.00 91.38 137 LEU A CA 1
ATOM 983 C C . LEU A 1 137 ? 6.724 -3.751 14.005 1.00 91.38 137 LEU A C 1
ATOM 985 O O . LEU A 1 137 ? 6.030 -4.510 14.676 1.00 91.38 137 LEU A O 1
ATOM 989 N N . GLY A 1 138 ? 6.300 -3.198 12.867 1.00 96.88 138 GLY A N 1
ATOM 990 C CA . GLY A 1 138 ? 4.973 -3.431 12.323 1.00 96.88 138 GLY A CA 1
ATOM 991 C C . GLY A 1 138 ? 4.846 -4.832 11.735 1.00 96.88 138 GLY A C 1
ATOM 992 O O . GLY A 1 138 ? 5.730 -5.298 11.009 1.00 96.88 138 GLY A O 1
ATOM 993 N N . ASP A 1 139 ? 3.715 -5.471 12.012 1.00 97.50 139 ASP A N 1
ATOM 994 C CA . ASP A 1 139 ? 3.291 -6.706 11.359 1.00 97.50 139 ASP A CA 1
ATOM 995 C C . ASP A 1 139 ? 1.867 -6.510 10.850 1.00 97.50 139 ASP A C 1
ATOM 997 O O . ASP A 1 139 ? 0.910 -6.482 11.621 1.00 97.50 139 ASP A O 1
ATOM 1001 N N . LEU A 1 140 ? 1.737 -6.268 9.548 1.00 98.69 140 LEU A N 1
ATOM 1002 C CA . LEU A 1 140 ? 0.460 -5.922 8.944 1.00 98.69 140 LEU A CA 1
ATOM 1003 C C . LEU A 1 140 ? -0.073 -7.091 8.124 1.00 98.69 140 LEU A C 1
ATOM 1005 O O . LEU A 1 140 ? 0.558 -7.534 7.166 1.00 98.69 140 LEU A O 1
ATOM 1009 N N . THR A 1 141 ? -1.289 -7.529 8.426 1.00 98.81 141 THR A N 1
ATOM 1010 C CA . THR A 1 141 ? -2.048 -8.437 7.562 1.00 98.81 141 THR A CA 1
ATOM 1011 C C . THR A 1 141 ? -3.216 -7.692 6.934 1.00 98.81 141 THR A C 1
ATOM 1013 O O . THR A 1 141 ? -4.052 -7.154 7.647 1.00 98.81 141 THR A O 1
ATOM 1016 N N . LEU A 1 142 ? -3.309 -7.677 5.604 1.00 98.81 142 LEU A N 1
ATOM 1017 C CA . LEU A 1 142 ? -4.438 -7.113 4.862 1.00 98.81 142 LEU A CA 1
ATOM 1018 C C . LEU A 1 142 ? -5.204 -8.231 4.149 1.00 98.81 142 LEU A C 1
ATOM 1020 O O . LEU A 1 142 ? -4.610 -9.011 3.399 1.00 98.81 142 LEU A O 1
ATOM 1024 N N . GLY A 1 143 ? -6.520 -8.282 4.351 1.00 98.56 143 GLY A N 1
ATOM 1025 C CA . GLY A 1 143 ? -7.416 -9.245 3.713 1.00 98.56 143 GLY A CA 1
ATOM 1026 C C . GLY A 1 143 ? -8.534 -8.570 2.924 1.00 98.56 143 GLY A C 1
ATOM 1027 O O . GLY A 1 143 ? -9.118 -7.613 3.416 1.00 98.56 143 GLY A O 1
ATOM 1028 N N . ASP A 1 144 ? -8.877 -9.082 1.741 1.00 98.56 144 ASP A N 1
ATOM 1029 C CA . ASP A 1 144 ? -10.136 -8.762 1.041 1.00 98.56 144 ASP A CA 1
ATOM 1030 C C . ASP A 1 144 ? -10.387 -7.256 0.799 1.00 98.56 144 ASP A C 1
ATOM 1032 O O . ASP A 1 144 ? -11.467 -6.746 1.095 1.00 98.56 144 ASP A O 1
ATOM 1036 N N . LEU A 1 145 ? -9.410 -6.516 0.266 1.00 98.81 145 LEU A N 1
ATOM 1037 C CA . LEU A 1 145 ? -9.560 -5.082 -0.034 1.00 98.81 145 LEU A CA 1
ATOM 1038 C C . LEU A 1 145 ? -8.806 -4.636 -1.286 1.00 98.81 145 LEU A C 1
ATOM 1040 O O . LEU A 1 145 ? -7.974 -5.357 -1.836 1.00 98.81 145 LEU A O 1
ATOM 1044 N N . THR A 1 146 ? -9.090 -3.413 -1.725 1.00 98.94 146 THR A N 1
ATOM 1045 C CA . THR A 1 146 ? -8.371 -2.733 -2.806 1.00 98.94 146 THR A CA 1
ATOM 1046 C C . THR A 1 146 ? -7.550 -1.562 -2.269 1.00 98.94 146 THR A C 1
ATOM 1048 O O . THR A 1 146 ? -8.055 -0.751 -1.500 1.00 98.94 146 THR A O 1
ATOM 1051 N N . LEU A 1 147 ? -6.300 -1.447 -2.717 1.00 98.88 147 LEU A N 1
ATOM 1052 C CA . LEU A 1 147 ? -5.400 -0.315 -2.511 1.00 98.88 147 LEU A CA 1
ATOM 1053 C C . LEU A 1 147 ? -5.138 0.370 -3.852 1.00 98.88 147 LEU A C 1
ATOM 1055 O O . LEU A 1 147 ? -4.567 -0.247 -4.762 1.00 98.88 147 LEU A O 1
ATOM 1059 N N . ARG A 1 148 ? -5.549 1.636 -3.990 1.00 98.50 148 ARG A N 1
ATOM 1060 C CA . ARG A 1 148 ? -5.493 2.333 -5.282 1.00 98.50 148 ARG A CA 1
ATOM 1061 C C . ARG A 1 148 ? -5.001 3.776 -5.234 1.00 98.50 148 ARG A C 1
ATOM 1063 O O . ARG A 1 148 ? -5.355 4.555 -4.353 1.00 98.50 148 ARG A O 1
ATOM 1070 N N . GLY A 1 149 ? -4.276 4.159 -6.285 1.00 97.75 149 GLY A N 1
ATOM 1071 C CA . GLY A 1 149 ? -4.018 5.559 -6.623 1.00 97.75 149 GLY A CA 1
ATOM 1072 C C . GLY A 1 149 ? -2.973 6.249 -5.751 1.00 97.75 149 GLY A C 1
ATOM 1073 O O . GLY A 1 149 ? -2.852 7.473 -5.826 1.00 97.75 149 GLY A O 1
ATOM 1074 N N . GLY A 1 150 ? -2.245 5.505 -4.919 1.00 98.06 150 GLY A N 1
ATOM 1075 C CA . GLY A 1 150 ? -1.150 6.033 -4.115 1.00 98.06 150 GLY A CA 1
ATOM 1076 C C . GLY A 1 150 ? -0.025 6.605 -4.982 1.00 98.06 150 GLY A C 1
ATOM 1077 O O . GLY A 1 150 ? 0.185 6.168 -6.117 1.00 98.06 150 GLY A O 1
ATOM 1078 N N . CYS A 1 151 ? 0.662 7.626 -4.471 1.00 96.25 151 CYS A N 1
ATOM 1079 C CA . CYS A 1 151 ? 1.657 8.386 -5.219 1.00 96.25 151 CYS A CA 1
ATOM 1080 C C . CYS A 1 151 ? 2.851 8.758 -4.334 1.00 96.25 151 CYS A C 1
ATOM 1082 O O . CYS A 1 151 ? 2.762 9.685 -3.538 1.00 96.25 151 CYS A O 1
ATOM 1084 N N . ALA A 1 152 ? 3.969 8.055 -4.478 1.00 94.25 152 ALA A N 1
ATOM 1085 C CA . ALA A 1 152 ? 5.200 8.333 -3.746 1.00 94.25 152 ALA A CA 1
ATOM 1086 C C . ALA A 1 152 ? 6.160 9.169 -4.613 1.00 94.25 152 ALA A C 1
ATOM 1088 O O . ALA A 1 152 ? 6.814 8.632 -5.508 1.00 94.25 152 ALA A O 1
ATOM 1089 N N . ASP A 1 153 ? 6.246 10.474 -4.350 1.00 90.69 153 ASP A N 1
ATOM 1090 C CA . ASP A 1 153 ? 7.165 11.401 -5.027 1.00 90.69 153 ASP A CA 1
ATOM 1091 C C . ASP A 1 153 ? 8.135 12.083 -4.040 1.00 90.69 153 ASP A C 1
ATOM 1093 O O . ASP A 1 153 ? 7.929 12.094 -2.820 1.00 90.69 153 ASP A O 1
ATOM 1097 N N . GLY A 1 154 ? 9.217 12.647 -4.577 1.00 83.00 154 GLY A N 1
ATOM 1098 C CA . GLY A 1 154 ? 10.281 13.319 -3.837 1.00 83.00 154 GLY A CA 1
ATOM 1099 C C . GLY A 1 154 ? 11.521 12.449 -3.648 1.00 83.00 154 GLY A C 1
ATOM 1100 O O . GLY A 1 154 ? 11.763 11.499 -4.389 1.00 83.00 154 GLY A O 1
ATOM 1101 N N . SER A 1 155 ? 12.309 12.758 -2.617 1.00 75.06 155 SER A N 1
ATOM 1102 C CA . SER A 1 155 ? 13.627 12.150 -2.414 1.00 75.06 155 SER A CA 1
ATOM 1103 C C . SER A 1 155 ? 13.719 11.296 -1.151 1.00 75.06 155 SER A C 1
ATOM 1105 O O . SER A 1 155 ? 13.021 11.500 -0.155 1.00 75.06 155 SER A O 1
ATOM 1107 N N . GLY A 1 156 ? 14.639 10.330 -1.183 1.00 74.88 156 GLY A N 1
ATOM 1108 C CA . GLY A 1 156 ? 14.919 9.452 -0.052 1.00 74.88 156 GLY A CA 1
ATOM 1109 C C . GLY A 1 156 ? 13.693 8.615 0.328 1.00 74.88 156 GLY A C 1
ATOM 1110 O O . GLY A 1 156 ? 13.061 8.048 -0.551 1.00 74.88 156 GLY A O 1
ATOM 1111 N N . PRO A 1 157 ? 13.319 8.517 1.614 1.00 70.19 157 PRO A N 1
ATOM 1112 C CA . PRO A 1 157 ? 12.227 7.648 2.032 1.00 70.19 157 PRO A CA 1
ATOM 1113 C C . PRO A 1 157 ? 10.874 8.009 1.399 1.00 70.19 157 PRO A C 1
ATOM 1115 O O . PRO A 1 157 ? 9.976 7.175 1.421 1.00 70.19 157 PRO A O 1
ATOM 1118 N N . SER A 1 158 ? 10.673 9.218 0.880 1.00 73.75 158 SER A N 1
ATOM 1119 C CA . SER A 1 158 ? 9.378 9.675 0.358 1.00 73.75 158 SER A CA 1
ATOM 1120 C C . SER A 1 158 ? 8.969 9.016 -0.965 1.00 73.75 158 SER A C 1
ATOM 1122 O O . SER A 1 158 ? 7.786 9.025 -1.283 1.00 73.75 158 SER A O 1
ATOM 1124 N N . ASN A 1 159 ? 9.907 8.408 -1.699 1.00 75.06 159 ASN A N 1
ATOM 1125 C CA . ASN A 1 159 ? 9.664 7.843 -3.032 1.00 75.06 159 ASN A CA 1
ATOM 1126 C C . ASN A 1 159 ? 9.597 6.306 -3.091 1.00 75.06 159 ASN A C 1
ATOM 1128 O O . ASN A 1 159 ? 9.573 5.720 -4.178 1.00 75.06 159 ASN A O 1
ATOM 1132 N N . ASP A 1 160 ? 9.527 5.663 -1.925 1.00 83.88 160 ASP A N 1
ATOM 1133 C CA . ASP A 1 160 ? 9.411 4.213 -1.786 1.00 83.88 160 ASP A CA 1
ATOM 1134 C C . ASP A 1 160 ? 7.934 3.782 -1.740 1.00 83.88 160 ASP A C 1
ATOM 1136 O O . ASP A 1 160 ? 7.202 4.230 -0.858 1.00 83.88 160 ASP A O 1
ATOM 1140 N N . GLY A 1 161 ? 7.504 2.872 -2.619 1.00 85.19 161 GLY A N 1
ATOM 1141 C CA . GLY A 1 161 ? 6.208 2.191 -2.496 1.00 85.19 161 GLY A CA 1
ATOM 1142 C C . GLY A 1 161 ? 5.006 3.113 -2.686 1.00 85.19 161 GLY A C 1
ATOM 1143 O O . GLY A 1 161 ? 4.502 3.675 -1.721 1.00 85.19 161 GLY A O 1
ATOM 1144 N N . GLY A 1 162 ? 4.501 3.242 -3.914 1.00 93.75 162 GLY A N 1
ATOM 1145 C CA . GLY A 1 162 ? 3.351 4.112 -4.201 1.00 93.75 162 GLY A CA 1
ATOM 1146 C C . GLY A 1 162 ? 2.093 3.723 -3.419 1.00 93.75 162 GLY A C 1
ATOM 1147 O O . GLY A 1 162 ? 1.389 4.599 -2.926 1.00 93.75 162 GLY A O 1
ATOM 1148 N N . ALA A 1 163 ? 1.823 2.426 -3.246 1.00 97.75 163 ALA A N 1
ATOM 1149 C CA . ALA A 1 163 ? 0.744 1.949 -2.381 1.00 97.75 163 ALA A CA 1
ATOM 1150 C C . ALA A 1 163 ? 1.257 1.669 -0.964 1.00 97.75 163 ALA A C 1
ATOM 1152 O O . ALA A 1 163 ? 0.796 2.290 -0.007 1.00 97.75 163 ALA A O 1
ATOM 1153 N N . ILE A 1 164 ? 2.200 0.730 -0.848 1.00 97.50 164 ILE A N 1
ATOM 1154 C CA . ILE A 1 164 ? 2.712 0.220 0.424 1.00 97.50 164 ILE A CA 1
ATOM 1155 C C . ILE A 1 164 ? 4.228 0.356 0.452 1.00 97.50 164 ILE A C 1
ATOM 1157 O O . ILE A 1 164 ? 4.923 -0.134 -0.442 1.00 97.50 164 ILE A O 1
ATOM 1161 N N . ARG A 1 165 ? 4.741 0.904 1.548 1.00 94.94 165 ARG A N 1
ATOM 1162 C CA . ARG A 1 165 ? 6.138 0.739 1.938 1.00 94.94 165 ARG A CA 1
ATOM 1163 C C . ARG A 1 165 ? 6.250 -0.179 3.149 1.00 94.94 165 ARG A C 1
ATOM 1165 O O . ARG A 1 165 ? 5.552 0.019 4.135 1.00 94.94 165 ARG A O 1
ATOM 1172 N N . VAL A 1 166 ? 7.190 -1.117 3.119 1.00 94.12 166 VAL A N 1
ATOM 1173 C CA . VAL A 1 166 ? 7.596 -1.891 4.299 1.00 94.12 166 VAL A CA 1
ATOM 1174 C C . VAL A 1 166 ? 9.031 -1.528 4.660 1.00 94.12 166 VAL A C 1
ATOM 1176 O O . VAL A 1 166 ? 9.943 -1.723 3.860 1.00 94.12 166 VAL A O 1
ATOM 1179 N N . HIS A 1 167 ? 9.245 -0.983 5.854 1.00 91.00 167 HIS A N 1
ATOM 1180 C CA . HIS A 1 167 ? 10.558 -0.618 6.370 1.00 91.00 167 HIS A CA 1
ATOM 1181 C C . HIS A 1 167 ? 10.958 -1.557 7.509 1.00 91.00 167 HIS A C 1
ATOM 1183 O O . HIS A 1 167 ? 10.642 -1.299 8.664 1.00 91.00 167 HIS A O 1
ATOM 1189 N N . SER A 1 168 ? 11.625 -2.666 7.179 1.00 87.75 168 SER A N 1
ATOM 1190 C CA . SER A 1 168 ? 12.029 -3.726 8.124 1.00 87.75 168 SER A CA 1
ATOM 1191 C C . SER A 1 168 ? 10.898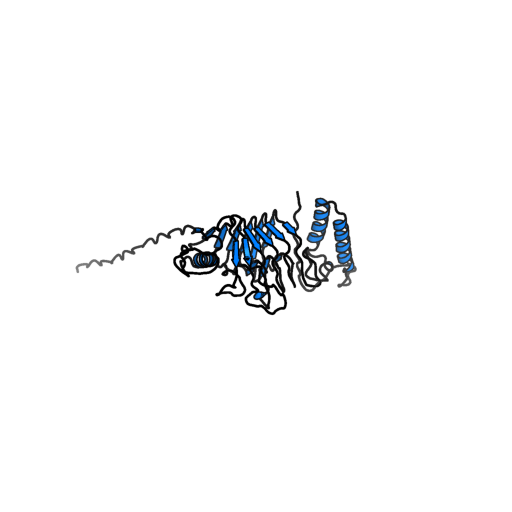 -4.444 8.879 1.00 87.75 168 SER A C 1
ATOM 1193 O O . SER A 1 168 ? 11.195 -5.333 9.669 1.00 87.75 168 SER A O 1
ATOM 1195 N N . GLY A 1 169 ? 9.630 -4.110 8.625 1.00 91.81 169 GLY A N 1
ATOM 1196 C CA . GLY A 1 169 ? 8.470 -4.825 9.162 1.00 91.81 169 GLY A CA 1
ATOM 1197 C C . GLY A 1 169 ? 8.075 -6.060 8.348 1.00 91.81 169 GLY A C 1
ATOM 1198 O O . GLY A 1 169 ? 8.757 -6.446 7.387 1.00 91.81 169 GLY A O 1
ATOM 1199 N N . ASN A 1 170 ? 6.934 -6.640 8.714 1.00 94.88 170 ASN A N 1
ATOM 1200 C CA . ASN A 1 170 ? 6.315 -7.778 8.038 1.00 94.88 170 ASN A CA 1
ATOM 1201 C C . ASN A 1 170 ? 5.004 -7.379 7.365 1.00 94.88 170 ASN A C 1
ATOM 1203 O O . ASN A 1 170 ? 4.272 -6.512 7.844 1.00 94.88 170 ASN A O 1
ATOM 1207 N N . LEU A 1 171 ? 4.696 -8.041 6.252 1.00 97.62 171 LEU A N 1
ATOM 1208 C CA . LEU A 1 171 ? 3.440 -7.828 5.550 1.00 97.62 171 LEU A CA 1
ATOM 1209 C C . LEU A 1 171 ? 2.882 -9.141 5.013 1.00 97.62 171 LEU A C 1
ATOM 1211 O O . LEU A 1 171 ? 3.559 -9.859 4.276 1.00 97.62 171 LEU A O 1
ATOM 1215 N N . THR A 1 172 ? 1.607 -9.379 5.291 1.00 98.19 172 THR A N 1
ATOM 1216 C CA . THR A 1 172 ? 0.812 -10.425 4.654 1.00 98.19 172 THR A CA 1
ATOM 1217 C C . THR A 1 172 ? -0.338 -9.799 3.874 1.00 98.19 172 THR A C 1
ATOM 1219 O O . THR A 1 172 ? -1.135 -9.044 4.421 1.00 98.19 172 THR A O 1
ATOM 1222 N N . LEU A 1 173 ? -0.453 -10.125 2.591 1.00 97.75 173 LEU A N 1
ATOM 1223 C CA . LEU A 1 173 ? -1.568 -9.734 1.732 1.00 97.75 173 LEU A CA 1
ATOM 1224 C C . LEU A 1 173 ? -2.339 -10.984 1.331 1.00 97.75 173 LEU A C 1
ATOM 1226 O O . LEU A 1 173 ? -1.752 -11.915 0.789 1.00 97.75 173 LEU A O 1
ATOM 1230 N N . THR A 1 174 ? -3.645 -11.009 1.573 1.00 96.69 174 THR A N 1
ATOM 1231 C CA . THR A 1 174 ? -4.513 -12.115 1.160 1.00 96.69 174 THR A CA 1
ATOM 1232 C C . THR A 1 174 ? -5.734 -11.580 0.420 1.00 96.69 174 THR A C 1
ATOM 1234 O O . THR A 1 174 ? -6.528 -10.842 0.996 1.00 96.69 174 THR A O 1
ATOM 1237 N N . ARG A 1 175 ? -5.925 -11.960 -0.850 1.00 95.38 175 ARG A N 1
ATOM 1238 C CA . ARG A 1 175 ? -7.038 -11.454 -1.686 1.00 95.38 175 ARG A CA 1
ATOM 1239 C C . ARG A 1 175 ? -7.093 -9.923 -1.758 1.00 95.38 175 ARG A C 1
ATOM 1241 O O . ARG A 1 175 ? -8.163 -9.321 -1.703 1.00 95.38 175 ARG A O 1
ATOM 1248 N N . VAL A 1 176 ? -5.926 -9.292 -1.886 1.00 98.75 176 VAL A N 1
ATOM 1249 C CA . VAL A 1 176 ? -5.796 -7.835 -2.004 1.00 98.75 176 VAL A CA 1
ATOM 1250 C C . VAL A 1 176 ? -5.555 -7.438 -3.456 1.00 98.75 176 VAL A C 1
ATOM 1252 O O . VAL A 1 176 ? -4.746 -8.048 -4.156 1.00 98.75 176 VAL A O 1
ATOM 1255 N N . LEU A 1 177 ? -6.228 -6.387 -3.918 1.00 98.31 177 LEU A N 1
ATOM 1256 C CA . LEU A 1 177 ? -5.947 -5.745 -5.200 1.00 98.31 177 LEU A CA 1
ATOM 1257 C C . LEU A 1 177 ? -5.111 -4.480 -4.978 1.00 98.31 177 LEU A C 1
ATOM 1259 O O . LEU A 1 177 ? -5.593 -3.520 -4.396 1.00 98.31 177 LEU A O 1
ATOM 1263 N N . VAL A 1 178 ? -3.885 -4.446 -5.491 1.00 98.50 178 VAL A N 1
ATOM 1264 C CA . VAL A 1 178 ? -3.004 -3.270 -5.492 1.00 98.50 178 VAL A CA 1
ATOM 1265 C C . VAL A 1 178 ? -2.930 -2.719 -6.912 1.00 98.50 178 VAL A C 1
ATOM 1267 O O .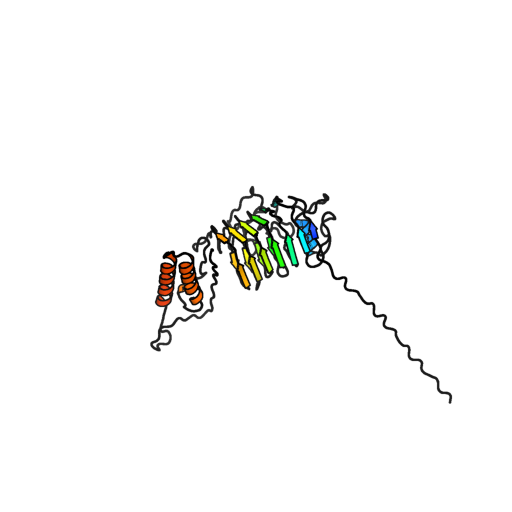 VAL A 1 178 ? -2.296 -3.322 -7.787 1.00 98.50 178 VAL A O 1
ATOM 1270 N N . GLU A 1 179 ? -3.593 -1.592 -7.178 1.00 97.12 179 GLU A N 1
ATOM 1271 C CA . GLU A 1 179 ? -3.684 -1.056 -8.537 1.00 97.12 179 GLU A CA 1
ATOM 1272 C C . GLU A 1 179 ? -3.446 0.444 -8.708 1.00 97.12 179 GLU A C 1
ATOM 1274 O O . GLU A 1 179 ? -3.801 1.252 -7.859 1.00 97.12 179 GLU A O 1
ATOM 1279 N N . GLN A 1 180 ? -2.916 0.825 -9.873 1.00 96.12 180 GLN A N 1
ATOM 1280 C CA . GLN A 1 180 ? -2.765 2.232 -10.275 1.00 96.12 180 GLN A CA 1
ATOM 1281 C C . GLN A 1 180 ? -1.967 3.079 -9.273 1.00 96.12 180 GLN A C 1
ATOM 1283 O O . GLN A 1 180 ? -2.235 4.267 -9.109 1.00 96.12 180 GLN A O 1
ATOM 1288 N N . ASN A 1 181 ? -1.002 2.466 -8.591 1.00 96.75 181 ASN A N 1
ATOM 1289 C CA . ASN A 1 181 ? -0.127 3.155 -7.654 1.00 96.75 181 ASN A CA 1
ATOM 1290 C C . ASN A 1 181 ? 1.204 3.496 -8.325 1.00 96.75 181 ASN A C 1
ATOM 1292 O O . ASN A 1 181 ? 1.711 2.722 -9.140 1.00 96.75 181 ASN A O 1
ATOM 1296 N N . SER A 1 182 ? 1.768 4.645 -7.972 1.00 94.19 182 SER A N 1
ATOM 1297 C CA . SER A 1 182 ? 2.918 5.235 -8.653 1.00 94.19 182 SER A CA 1
ATOM 1298 C C . SER A 1 182 ? 3.999 5.647 -7.660 1.00 94.19 182 SER A C 1
ATOM 1300 O O . SER A 1 182 ? 3.689 6.213 -6.617 1.00 94.19 182 SER A O 1
ATOM 1302 N N . ALA A 1 183 ? 5.262 5.399 -7.988 1.00 91.88 183 ALA A N 1
ATOM 1303 C CA . ALA A 1 183 ? 6.415 5.843 -7.208 1.00 91.88 183 ALA A CA 1
ATOM 1304 C C . ALA A 1 183 ? 7.508 6.395 -8.128 1.00 91.88 183 ALA A C 1
ATOM 1306 O O . ALA A 1 183 ? 7.732 5.827 -9.198 1.00 91.88 183 ALA A O 1
ATOM 1307 N N . LEU A 1 184 ? 8.195 7.469 -7.724 1.00 86.31 184 LEU A N 1
ATOM 1308 C CA . LEU A 1 184 ? 9.241 8.112 -8.529 1.00 86.31 184 LEU A CA 1
ATOM 1309 C C . LEU A 1 184 ? 10.456 7.202 -8.736 1.00 86.31 184 LEU A C 1
ATOM 1311 O O . LEU A 1 184 ? 10.820 6.933 -9.871 1.00 86.31 184 LEU A O 1
ATOM 1315 N N . ASP A 1 185 ? 11.087 6.711 -7.671 1.00 74.19 185 ASP A N 1
ATOM 1316 C CA . ASP A 1 185 ? 12.356 5.974 -7.795 1.00 74.19 185 ASP A CA 1
ATOM 1317 C C . ASP A 1 185 ? 12.207 4.473 -7.596 1.00 74.19 185 ASP A C 1
ATOM 1319 O O . ASP A 1 185 ? 13.017 3.704 -8.108 1.00 74.19 185 ASP A O 1
ATOM 1323 N N . LYS A 1 186 ? 11.214 4.033 -6.827 1.00 81.69 186 LYS A N 1
ATOM 1324 C CA . LYS A 1 186 ? 11.053 2.625 -6.464 1.00 81.69 186 LYS A CA 1
ATOM 1325 C C . LYS A 1 186 ? 9.828 2.026 -7.120 1.00 81.69 186 LYS A C 1
ATOM 1327 O O . LYS A 1 186 ? 9.552 2.299 -8.286 1.00 81.69 186 LYS A O 1
ATOM 1332 N N . SER A 1 187 ? 9.145 1.152 -6.396 1.00 85.38 187 SER A N 1
ATOM 1333 C CA . SER A 1 187 ? 8.073 0.340 -6.928 1.00 85.38 187 SER A CA 1
ATOM 1334 C C . SER A 1 187 ? 6.720 0.974 -6.686 1.00 85.38 187 SER A C 1
ATOM 1336 O O . SER A 1 187 ? 6.430 1.446 -5.588 1.00 85.38 187 SER A O 1
ATOM 1338 N N . GLY A 1 188 ? 5.881 0.994 -7.720 1.00 88.50 188 GLY A N 1
ATOM 1339 C CA . GLY A 1 188 ? 4.582 1.656 -7.651 1.00 88.50 188 GLY A CA 1
ATOM 1340 C C . GLY A 1 188 ? 3.629 0.983 -6.673 1.00 88.50 188 GLY A C 1
ATOM 1341 O O . GLY A 1 188 ? 2.942 1.662 -5.925 1.00 88.50 188 GLY A O 1
ATOM 1342 N N . GLY A 1 189 ? 3.596 -0.350 -6.643 1.00 93.31 189 GLY A N 1
ATOM 1343 C CA . GLY A 1 189 ? 2.701 -1.103 -5.765 1.00 93.31 189 GLY A CA 1
ATOM 1344 C C . GLY A 1 189 ? 3.254 -1.241 -4.349 1.00 93.31 189 GLY A C 1
ATOM 1345 O O . GLY A 1 189 ? 2.778 -0.586 -3.427 1.00 93.31 189 GLY A O 1
ATOM 1346 N N . LEU A 1 190 ? 4.248 -2.110 -4.182 1.00 93.12 190 LEU A N 1
ATOM 1347 C CA . LEU A 1 190 ? 4.857 -2.432 -2.894 1.00 93.12 190 LEU A CA 1
ATOM 1348 C C . LEU A 1 190 ? 6.370 -2.290 -2.969 1.00 93.12 190 LEU A C 1
ATOM 1350 O O . LEU A 1 190 ? 6.983 -2.817 -3.891 1.00 93.12 190 LEU A O 1
ATOM 1354 N N . ASP A 1 191 ? 6.975 -1.637 -1.988 1.00 90.25 191 ASP A N 1
ATOM 1355 C CA . ASP A 1 191 ? 8.428 -1.576 -1.867 1.00 90.25 191 ASP A CA 1
ATOM 1356 C C . ASP A 1 191 ? 8.883 -1.961 -0.460 1.00 90.25 191 ASP A C 1
ATOM 1358 O O . ASP A 1 191 ? 8.307 -1.502 0.530 1.00 90.25 191 ASP A O 1
ATOM 1362 N N . THR A 1 192 ? 9.915 -2.801 -0.366 1.00 85.75 192 THR A N 1
ATOM 1363 C CA . THR A 1 192 ? 10.565 -3.126 0.908 1.00 85.75 192 THR A CA 1
ATOM 1364 C C . THR A 1 192 ? 11.938 -2.471 1.011 1.00 85.75 192 THR A C 1
ATOM 1366 O O . THR A 1 192 ? 12.772 -2.557 0.106 1.00 85.75 192 THR A O 1
ATOM 1369 N N . SER A 1 193 ? 12.200 -1.834 2.150 1.00 80.88 193 SER A N 1
ATOM 1370 C CA . SER A 1 193 ? 13.477 -1.196 2.466 1.00 80.88 193 SER A CA 1
ATOM 1371 C C . SER A 1 193 ? 13.902 -1.469 3.912 1.00 80.88 193 SER A C 1
ATOM 1373 O O . SER A 1 193 ? 13.136 -1.974 4.726 1.00 80.88 193 SER A O 1
ATOM 1375 N N . GLY A 1 194 ? 15.149 -1.130 4.249 1.00 66.00 194 GLY A N 1
ATOM 1376 C CA . GLY A 1 194 ? 15.609 -1.055 5.642 1.00 66.00 194 GLY A CA 1
ATOM 1377 C C . GLY A 1 194 ? 16.179 -2.327 6.273 1.00 66.00 194 GLY A C 1
ATOM 1378 O O . GLY A 1 194 ? 16.893 -2.202 7.266 1.00 66.00 194 GLY A O 1
ATOM 1379 N N . GLY A 1 195 ? 15.965 -3.526 5.720 1.00 68.81 195 GLY A N 1
ATOM 1380 C CA . GLY A 1 195 ? 16.442 -4.749 6.376 1.00 68.81 195 GLY A CA 1
ATOM 1381 C C . GLY A 1 195 ? 15.856 -6.055 5.841 1.00 68.81 195 GLY A C 1
ATOM 1382 O O . GLY A 1 195 ? 15.581 -6.185 4.651 1.00 68.81 195 GLY A O 1
ATOM 1383 N N . LEU A 1 196 ? 15.729 -7.052 6.726 1.00 75.88 196 LEU A N 1
ATOM 1384 C CA . LEU A 1 196 ? 15.133 -8.357 6.424 1.00 75.88 196 LEU A CA 1
ATOM 1385 C C . LEU A 1 196 ? 13.628 -8.318 6.726 1.00 75.88 196 LEU A C 1
ATOM 1387 O O . LEU A 1 196 ? 13.226 -8.646 7.836 1.00 75.88 196 LEU A O 1
ATOM 1391 N N . SER A 1 197 ? 12.811 -7.943 5.746 1.00 79.62 197 SER A N 1
ATOM 1392 C CA . SER A 1 197 ? 11.350 -8.044 5.855 1.00 79.62 197 SER A CA 1
ATOM 1393 C C . SER A 1 197 ? 10.855 -9.446 5.497 1.00 79.62 197 SER A C 1
ATOM 1395 O O . SER A 1 197 ? 11.439 -10.104 4.630 1.00 79.62 197 SER A O 1
ATOM 1397 N N . SER A 1 198 ? 9.766 -9.897 6.127 1.00 86.38 198 SER A N 1
ATOM 1398 C CA . SER A 1 198 ? 9.028 -11.090 5.699 1.00 86.38 198 SER A CA 1
ATOM 1399 C C . SER A 1 198 ? 7.730 -10.684 5.010 1.00 86.38 198 SER A C 1
ATOM 1401 O O . SER A 1 198 ? 6.832 -10.129 5.640 1.00 86.38 198 SER A O 1
ATOM 1403 N N . ILE A 1 199 ? 7.637 -10.967 3.712 1.00 85.81 199 ILE A N 1
ATOM 1404 C CA . ILE A 1 199 ? 6.483 -10.635 2.878 1.00 85.81 199 ILE A CA 1
ATOM 1405 C C . ILE A 1 199 ? 5.794 -11.915 2.405 1.00 85.81 199 ILE A C 1
ATOM 1407 O O . ILE A 1 199 ? 6.436 -12.807 1.841 1.00 85.81 199 ILE A O 1
ATOM 1411 N N . SER A 1 200 ? 4.479 -11.994 2.583 1.00 86.31 200 SER A N 1
ATOM 1412 C CA . SER A 1 200 ? 3.638 -13.046 2.014 1.00 86.31 200 SER A CA 1
ATOM 1413 C C . SER A 1 200 ? 2.493 -12.439 1.218 1.00 86.31 200 SER A C 1
ATOM 1415 O O . SER A 1 200 ? 1.781 -11.565 1.702 1.00 86.31 200 SER A O 1
ATOM 1417 N N . ILE A 1 201 ? 2.336 -12.868 -0.029 1.00 83.62 201 ILE A N 1
ATOM 1418 C CA . ILE A 1 201 ? 1.311 -12.378 -0.947 1.00 83.62 201 ILE A CA 1
ATOM 1419 C C . ILE A 1 201 ? 0.554 -13.593 -1.466 1.00 83.62 201 ILE A C 1
ATOM 1421 O O . ILE A 1 201 ? 1.114 -14.403 -2.197 1.00 83.62 201 ILE A O 1
ATOM 1425 N N . VAL A 1 202 ? -0.711 -13.721 -1.082 1.00 83.25 202 VAL A N 1
ATOM 1426 C CA . VAL A 1 202 ? -1.551 -14.883 -1.377 1.00 83.25 202 VAL A CA 1
ATOM 1427 C C . VAL A 1 202 ? -2.826 -14.430 -2.081 1.00 83.25 202 VAL A C 1
ATOM 1429 O O . VAL A 1 202 ? -3.469 -13.466 -1.654 1.00 83.25 202 VAL A O 1
ATOM 1432 N N . ASP A 1 203 ? -3.189 -15.092 -3.179 1.00 81.38 203 ASP A N 1
ATOM 1433 C CA . ASP A 1 203 ? -4.417 -14.839 -3.954 1.00 81.38 203 ASP A CA 1
ATOM 1434 C C . ASP A 1 203 ? -4.660 -13.357 -4.303 1.00 81.38 203 ASP A C 1
ATOM 1436 O O . ASP A 1 203 ? -5.794 -12.890 -4.394 1.00 81.38 203 ASP A O 1
ATOM 1440 N N . SER A 1 204 ? -3.591 -12.577 -4.447 1.00 84.62 204 SER A N 1
ATOM 1441 C CA . SER A 1 204 ? -3.646 -11.120 -4.575 1.00 84.62 204 SER A CA 1
ATOM 1442 C C . SER A 1 204 ? -3.315 -10.677 -5.998 1.00 84.62 204 SER A C 1
ATOM 1444 O O . SER A 1 204 ? -2.751 -11.426 -6.793 1.00 84.62 204 SER A O 1
ATOM 1446 N N . THR A 1 205 ? -3.676 -9.449 -6.364 1.00 86.81 205 THR A N 1
ATOM 1447 C CA . THR A 1 205 ? -3.421 -8.906 -7.703 1.00 86.81 205 THR A CA 1
ATOM 1448 C C . THR A 1 205 ? -2.689 -7.576 -7.632 1.00 86.81 205 THR A C 1
ATOM 1450 O O . THR A 1 205 ? -3.180 -6.638 -7.022 1.00 86.81 205 THR A O 1
ATOM 1453 N N . PHE A 1 206 ? -1.564 -7.455 -8.334 1.00 91.19 206 PHE A N 1
ATOM 1454 C CA . PHE A 1 206 ? -0.854 -6.197 -8.556 1.00 91.19 206 PHE A CA 1
ATOM 1455 C C . PHE A 1 206 ? -0.990 -5.794 -10.022 1.00 91.19 206 PHE A C 1
ATOM 1457 O O . PHE A 1 206 ? -0.411 -6.451 -10.897 1.00 91.19 206 PHE A O 1
ATOM 1464 N N . ARG A 1 207 ? -1.736 -4.720 -10.320 1.00 86.69 207 ARG A N 1
ATOM 1465 C CA . ARG A 1 207 ? -1.944 -4.287 -11.711 1.00 86.69 207 ARG A CA 1
ATOM 1466 C C . ARG A 1 207 ? -1.860 -2.794 -11.968 1.00 86.69 207 ARG A C 1
ATOM 1468 O O . ARG A 1 207 ? -2.297 -1.991 -11.159 1.00 86.69 207 ARG A O 1
ATOM 1475 N N . ALA A 1 208 ? -1.379 -2.421 -13.151 1.00 87.31 208 ALA A N 1
ATOM 1476 C CA . ALA A 1 208 ? -1.302 -1.022 -13.582 1.00 87.31 208 ALA A CA 1
ATOM 1477 C C . ALA A 1 208 ? -0.512 -0.099 -12.631 1.00 87.31 208 ALA A C 1
ATOM 1479 O O . ALA A 1 208 ? -0.751 1.103 -12.619 1.00 87.31 208 ALA A O 1
ATOM 1480 N N . ASN A 1 209 ? 0.420 -0.640 -11.845 1.00 87.69 209 ASN A N 1
ATOM 1481 C CA . ASN A 1 209 ? 1.306 0.148 -10.992 1.00 87.69 209 ASN A CA 1
ATOM 1482 C C . ASN A 1 209 ? 2.528 0.649 -11.785 1.00 87.69 209 ASN A C 1
ATOM 1484 O O . ASN A 1 209 ? 2.936 0.021 -12.771 1.00 87.69 209 ASN A O 1
ATOM 1488 N N . HIS A 1 210 ? 3.105 1.777 -11.372 1.00 88.56 210 HIS A N 1
ATOM 1489 C CA . HIS A 1 210 ? 4.224 2.435 -12.041 1.00 88.56 210 HIS A CA 1
ATOM 1490 C C . HIS A 1 210 ? 5.385 2.745 -11.086 1.00 88.56 210 HIS A C 1
ATOM 1492 O O . HIS A 1 210 ? 5.193 3.404 -10.072 1.00 88.56 210 HIS A O 1
ATOM 1498 N N . GLY A 1 211 ? 6.601 2.323 -11.430 1.00 85.19 211 GLY A N 1
ATOM 1499 C CA . GLY A 1 211 ? 7.819 2.644 -10.678 1.00 85.19 211 GLY A CA 1
ATOM 1500 C C . GLY A 1 211 ? 8.845 3.364 -11.548 1.00 85.19 211 GLY A C 1
ATOM 1501 O O . GLY A 1 211 ? 9.352 2.781 -12.500 1.00 85.19 211 GLY A O 1
ATOM 1502 N N . GLY A 1 212 ? 9.167 4.626 -11.283 1.00 70.88 212 GLY A N 1
ATOM 1503 C CA . GLY A 1 212 ? 10.006 5.409 -12.193 1.00 70.88 212 GLY A CA 1
ATOM 1504 C C . GLY A 1 212 ? 11.471 4.949 -12.237 1.00 70.88 212 GLY A C 1
ATOM 1505 O O . GLY A 1 212 ? 12.050 4.938 -13.321 1.00 70.88 212 GLY A O 1
ATOM 1506 N N . GLY A 1 213 ? 12.047 4.461 -11.133 1.00 62.88 213 GLY A N 1
ATOM 1507 C CA . GLY A 1 213 ? 13.408 3.895 -11.087 1.00 62.88 213 GLY A CA 1
ATOM 1508 C C . GLY A 1 213 ? 13.497 2.404 -10.721 1.00 62.88 213 GLY A C 1
ATOM 1509 O O . GLY A 1 213 ? 14.548 1.795 -10.929 1.00 62.88 213 GLY A O 1
ATOM 1510 N N . GLY A 1 214 ? 12.416 1.812 -10.200 1.00 63.72 214 GLY A N 1
ATOM 1511 C CA . GLY A 1 214 ? 12.363 0.440 -9.690 1.00 63.72 214 GLY A CA 1
ATOM 1512 C C . GLY A 1 214 ? 11.450 -0.484 -10.497 1.00 63.72 214 GLY A C 1
ATOM 1513 O O . GLY A 1 214 ? 11.134 -0.243 -11.664 1.00 63.72 214 GLY A O 1
ATOM 1514 N N . ALA A 1 215 ? 11.007 -1.573 -9.867 1.00 66.31 215 ALA A N 1
ATOM 1515 C CA . ALA A 1 215 ? 10.047 -2.491 -10.466 1.00 66.31 215 ALA A CA 1
ATOM 1516 C C . ALA A 1 215 ? 8.660 -1.842 -10.520 1.00 66.31 215 ALA A C 1
ATOM 1518 O O . ALA A 1 215 ? 8.195 -1.286 -9.538 1.00 66.31 215 ALA A O 1
ATOM 1519 N N . GLY A 1 216 ? 7.929 -1.961 -11.631 1.00 70.50 216 GLY A N 1
ATOM 1520 C CA . GLY A 1 216 ? 6.608 -1.323 -11.721 1.00 70.50 216 GLY A CA 1
ATOM 1521 C C . GLY A 1 216 ? 5.626 -1.736 -10.616 1.00 70.50 216 GLY A C 1
ATOM 1522 O O . GLY A 1 216 ? 4.834 -0.920 -10.156 1.00 70.50 216 GLY A O 1
ATOM 1523 N N . ALA A 1 217 ? 5.697 -2.996 -10.173 1.00 80.38 217 ALA A N 1
ATOM 1524 C CA . ALA A 1 217 ? 4.774 -3.579 -9.201 1.00 80.38 217 ALA A CA 1
ATOM 1525 C C . ALA A 1 217 ? 5.358 -3.680 -7.789 1.00 80.38 217 ALA A C 1
ATOM 1527 O O . ALA A 1 217 ? 4.827 -3.074 -6.865 1.00 80.38 217 ALA A O 1
ATOM 1528 N N . ILE A 1 218 ? 6.410 -4.487 -7.630 1.00 84.06 218 ILE A N 1
ATOM 1529 C CA . ILE A 1 218 ? 6.920 -4.941 -6.337 1.00 84.06 218 ILE A CA 1
ATOM 1530 C C . ILE A 1 218 ? 8.442 -4.839 -6.344 1.00 84.06 218 ILE A C 1
ATOM 1532 O O . ILE A 1 218 ? 9.086 -5.454 -7.193 1.00 84.06 218 ILE A O 1
ATOM 1536 N N . GLY A 1 219 ? 8.999 -4.113 -5.383 1.00 80.31 219 GLY A N 1
ATOM 1537 C CA . GLY A 1 219 ? 10.431 -4.019 -5.122 1.00 80.31 219 GLY A CA 1
ATOM 1538 C C . GLY A 1 219 ? 10.755 -4.692 -3.807 1.00 80.31 219 GLY A C 1
ATOM 1539 O O . GLY A 1 219 ? 10.068 -4.478 -2.809 1.00 80.31 219 GLY A O 1
ATOM 1540 N N . HIS A 1 220 ? 11.797 -5.522 -3.812 1.00 79.75 220 HIS A N 1
ATOM 1541 C CA . HIS A 1 220 ? 12.218 -6.256 -2.627 1.00 79.75 220 HIS A CA 1
ATOM 1542 C C . HIS A 1 220 ? 13.692 -6.003 -2.323 1.00 79.75 220 HIS A C 1
ATOM 1544 O O . HIS A 1 220 ? 14.571 -6.507 -3.021 1.00 79.75 220 HIS A O 1
ATOM 1550 N N . GLY A 1 221 ? 13.962 -5.211 -1.286 1.00 67.44 221 GLY A N 1
ATOM 1551 C CA . GLY A 1 221 ? 15.310 -4.797 -0.896 1.00 67.44 221 GLY A CA 1
ATOM 1552 C C . GLY A 1 221 ? 16.071 -5.795 -0.013 1.00 67.44 221 GLY A C 1
ATOM 1553 O O . GLY A 1 221 ? 17.270 -5.610 0.206 1.00 67.44 221 GLY A O 1
ATOM 1554 N N . GLY A 1 222 ? 15.417 -6.845 0.498 1.00 67.81 222 GLY A N 1
ATOM 1555 C CA . GLY A 1 222 ? 16.031 -7.851 1.373 1.00 67.81 222 GLY A CA 1
ATOM 1556 C C . GLY A 1 222 ? 15.022 -8.621 2.233 1.00 67.81 222 GLY A C 1
ATOM 1557 O O . GLY A 1 222 ? 13.875 -8.219 2.376 1.00 67.81 222 GLY A O 1
ATOM 1558 N N . GLY A 1 223 ? 15.446 -9.746 2.817 1.00 69.44 223 GLY A N 1
ATOM 1559 C CA . GLY A 1 223 ? 14.563 -10.637 3.585 1.00 69.44 223 GLY A CA 1
ATOM 1560 C C . GLY A 1 223 ? 13.874 -11.694 2.720 1.00 69.44 223 GLY A C 1
ATOM 1561 O O . GLY A 1 223 ? 14.361 -12.028 1.638 1.00 69.44 223 GLY A O 1
ATOM 1562 N N . THR A 1 224 ? 12.757 -12.241 3.193 1.00 77.62 224 THR A N 1
ATOM 1563 C CA . THR A 1 224 ? 12.000 -13.293 2.500 1.00 77.62 224 THR A CA 1
ATOM 1564 C C . THR A 1 224 ? 10.734 -12.729 1.879 1.00 77.62 224 THR A C 1
ATOM 1566 O O . THR A 1 224 ? 10.001 -11.988 2.523 1.00 77.62 224 THR A O 1
ATOM 1569 N N . MET A 1 225 ? 10.453 -13.115 0.640 1.00 81.25 225 MET A N 1
ATOM 1570 C CA . MET A 1 225 ? 9.194 -12.819 -0.034 1.00 81.25 225 MET A CA 1
ATOM 1571 C C . MET A 1 225 ? 8.630 -14.123 -0.586 1.00 81.25 225 MET A C 1
ATOM 1573 O O . MET A 1 225 ? 9.379 -14.916 -1.149 1.00 81.25 225 MET A O 1
ATOM 1577 N N . THR A 1 226 ? 7.331 -14.339 -0.396 1.00 77.94 226 THR A N 1
ATOM 1578 C CA . THR A 1 226 ? 6.572 -15.454 -0.973 1.00 77.94 226 THR A CA 1
ATOM 1579 C C . THR A 1 226 ? 5.365 -14.901 -1.710 1.00 77.94 226 THR A C 1
ATOM 1581 O O . THR A 1 226 ? 4.680 -14.014 -1.198 1.00 77.94 226 THR A O 1
ATOM 1584 N N . ILE A 1 227 ? 5.126 -15.402 -2.919 1.00 77.19 227 ILE A N 1
ATOM 1585 C CA . ILE A 1 227 ? 3.986 -15.018 -3.750 1.00 77.19 227 ILE A CA 1
ATOM 1586 C C . ILE A 1 227 ? 3.307 -16.303 -4.222 1.00 77.19 227 ILE A C 1
ATOM 1588 O O . ILE A 1 227 ? 3.908 -17.076 -4.960 1.00 77.19 227 ILE A O 1
ATOM 1592 N N . ASP A 1 228 ? 2.069 -16.526 -3.791 1.00 69.12 228 ASP A N 1
ATOM 1593 C CA . ASP A 1 228 ? 1.291 -17.737 -4.065 1.00 69.12 228 ASP A CA 1
ATOM 1594 C C . ASP A 1 228 ? -0.105 -17.380 -4.592 1.00 69.12 228 ASP A C 1
ATOM 1596 O O . ASP A 1 228 ? -0.702 -16.387 -4.171 1.00 69.12 228 ASP A O 1
ATOM 1600 N N . GLY A 1 229 ? -0.606 -18.131 -5.574 1.00 61.03 229 GLY A N 1
ATOM 1601 C CA . GLY A 1 229 ? -1.936 -17.912 -6.175 1.00 61.03 229 GLY A CA 1
ATOM 1602 C C . GLY A 1 229 ? -2.206 -16.499 -6.727 1.00 61.03 229 GLY A C 1
ATOM 1603 O O . GLY A 1 229 ? -3.355 -16.129 -6.953 1.00 61.03 229 GLY A O 1
ATOM 1604 N N . SER A 1 230 ? -1.173 -15.676 -6.923 1.00 72.75 230 SER A N 1
ATOM 1605 C CA . SER A 1 230 ? -1.309 -14.229 -7.138 1.00 72.75 230 SER A CA 1
ATOM 1606 C C . SER A 1 230 ? -0.997 -13.802 -8.576 1.00 72.75 230 SER A C 1
ATOM 1608 O O . SER A 1 230 ? -0.234 -14.447 -9.289 1.00 72.75 230 SER A O 1
ATOM 1610 N N . THR A 1 231 ? -1.563 -12.674 -9.011 1.00 77.12 231 THR A N 1
ATOM 1611 C CA . THR A 1 231 ? -1.397 -12.121 -10.366 1.00 77.12 231 THR A CA 1
ATOM 1612 C C . THR A 1 231 ? -0.628 -10.801 -10.349 1.00 77.12 231 THR A C 1
ATOM 1614 O O . THR A 1 231 ? -1.048 -9.841 -9.711 1.00 77.12 231 THR A O 1
ATOM 1617 N N . ILE A 1 232 ? 0.449 -10.689 -11.130 1.00 80.69 232 ILE A N 1
ATOM 1618 C CA . ILE A 1 232 ? 1.192 -9.432 -11.327 1.00 80.69 232 ILE A CA 1
ATOM 1619 C C . ILE A 1 232 ? 1.152 -9.085 -12.818 1.00 80.69 232 ILE A C 1
ATOM 1621 O O . ILE A 1 232 ? 1.764 -9.775 -13.628 1.00 80.69 232 ILE A O 1
ATOM 1625 N N . SER A 1 233 ? 0.414 -8.042 -13.215 1.00 78.62 233 SER A N 1
ATOM 1626 C CA . SER A 1 233 ? 0.172 -7.759 -14.642 1.00 78.62 233 SER A CA 1
ATOM 1627 C C . SER A 1 233 ? 0.046 -6.274 -14.988 1.00 78.62 233 SER A C 1
ATOM 1629 O O . SER A 1 233 ? -0.460 -5.470 -14.216 1.00 78.62 233 SER A O 1
ATOM 1631 N N . GLY A 1 234 ? 0.497 -5.880 -16.182 1.00 72.06 234 GLY A N 1
ATOM 1632 C CA . GLY A 1 234 ? 0.294 -4.517 -16.696 1.00 72.06 234 GLY A CA 1
ATOM 1633 C C . GLY A 1 234 ? 0.981 -3.407 -15.891 1.00 72.06 234 GLY A C 1
ATOM 1634 O O . GLY A 1 234 ? 0.557 -2.260 -15.971 1.00 72.06 234 GLY A O 1
ATOM 1635 N N . ASN A 1 235 ? 2.005 -3.732 -15.101 1.00 79.12 235 ASN A N 1
ATOM 1636 C CA . ASN A 1 235 ? 2.788 -2.756 -14.342 1.00 79.12 235 ASN A CA 1
ATOM 1637 C C . ASN A 1 235 ? 3.923 -2.194 -15.222 1.00 79.12 235 ASN A C 1
ATOM 1639 O O . ASN A 1 235 ? 4.397 -2.875 -16.128 1.00 79.12 235 ASN A O 1
ATOM 1643 N N . THR A 1 236 ? 4.373 -0.962 -14.990 1.00 78.44 236 THR A N 1
ATOM 1644 C CA . THR A 1 236 ? 5.343 -0.260 -15.858 1.00 78.44 236 THR A CA 1
ATOM 1645 C C . THR A 1 236 ? 6.482 0.361 -15.056 1.00 78.44 236 THR A C 1
ATOM 1647 O O . THR A 1 236 ? 6.290 0.685 -13.891 1.00 78.44 236 THR A O 1
ATOM 1650 N N . SER A 1 237 ? 7.657 0.540 -15.663 1.00 79.31 237 SER A N 1
ATOM 1651 C CA . SER A 1 237 ? 8.752 1.308 -15.062 1.00 79.31 237 SER A CA 1
ATOM 1652 C C . SER A 1 237 ? 9.186 2.472 -15.959 1.00 79.31 237 SER A C 1
ATOM 1654 O O . SER A 1 237 ? 9.000 2.414 -17.177 1.00 79.31 237 SER A O 1
ATOM 1656 N N . GLY A 1 238 ? 9.677 3.561 -15.356 1.00 61.66 238 GLY A N 1
ATOM 1657 C CA . GLY A 1 238 ? 10.043 4.807 -16.053 1.00 61.66 238 GLY A CA 1
ATOM 1658 C C . GLY A 1 238 ? 11.490 4.866 -16.564 1.00 61.66 238 GLY A C 1
ATOM 1659 O O . GLY A 1 238 ? 11.773 5.555 -17.546 1.00 61.66 238 GLY A O 1
ATOM 1660 N N . GLY A 1 239 ? 12.409 4.129 -15.939 1.00 53.72 239 GLY A N 1
ATOM 1661 C CA . GLY A 1 239 ? 13.805 4.029 -16.356 1.00 53.72 239 GLY A CA 1
ATOM 1662 C C . GLY A 1 239 ? 13.966 3.218 -17.643 1.00 53.72 239 GLY A C 1
ATOM 1663 O O . GLY A 1 239 ? 13.072 2.483 -18.056 1.00 53.72 239 GLY A O 1
ATOM 1664 N N . GLN A 1 240 ? 15.146 3.270 -18.272 1.00 41.12 240 GLN A N 1
ATOM 1665 C CA . GLN A 1 240 ? 15.496 2.438 -19.443 1.00 41.12 240 GLN A CA 1
ATOM 1666 C C . GLN A 1 240 ? 15.529 0.911 -19.162 1.00 41.12 240 GLN A C 1
ATOM 1668 O O . GLN A 1 240 ? 16.126 0.150 -19.920 1.00 41.12 240 GLN A O 1
ATOM 1673 N N . GLY A 1 241 ? 14.890 0.446 -18.089 1.00 37.59 241 GLY A N 1
ATOM 1674 C CA . GLY A 1 241 ? 14.857 -0.931 -17.632 1.00 37.59 241 GLY A CA 1
ATOM 1675 C C . GLY A 1 241 ? 13.436 -1.416 -17.349 1.00 37.59 241 GLY A C 1
ATOM 1676 O O . GLY A 1 241 ? 13.004 -1.418 -16.203 1.00 37.59 241 GLY A O 1
ATOM 1677 N N . GLY A 1 242 ? 12.757 -1.881 -18.400 1.00 35.66 242 GLY A N 1
ATOM 1678 C CA . GLY A 1 242 ? 11.758 -2.952 -18.328 1.00 35.66 242 GLY A CA 1
ATOM 1679 C C . GLY A 1 242 ? 10.401 -2.606 -17.715 1.00 35.66 242 GLY A C 1
ATOM 1680 O O . GLY A 1 242 ? 10.203 -2.776 -16.515 1.00 35.66 242 GLY A O 1
ATOM 1681 N N . GLY A 1 243 ? 9.425 -2.274 -18.573 1.00 33.50 243 GLY A N 1
ATOM 1682 C CA . GLY A 1 243 ? 8.002 -2.372 -18.235 1.00 33.50 243 GLY A CA 1
ATOM 1683 C C . GLY A 1 243 ? 7.739 -3.683 -17.493 1.00 33.50 243 GLY A C 1
ATOM 1684 O O . GLY A 1 243 ? 8.134 -4.741 -17.976 1.00 33.50 243 GLY A O 1
ATOM 1685 N N . GLY A 1 244 ? 7.184 -3.566 -16.287 1.00 37.84 244 GLY A N 1
ATOM 1686 C CA . GLY A 1 244 ? 7.260 -4.535 -15.199 1.00 37.84 244 GLY A CA 1
ATOM 1687 C C . GLY A 1 244 ? 7.102 -5.994 -15.607 1.00 37.84 244 GLY A C 1
ATOM 1688 O O . GLY A 1 244 ? 5.996 -6.515 -15.596 1.00 37.84 244 GLY A O 1
ATOM 1689 N N . ILE A 1 245 ? 8.236 -6.633 -15.889 1.00 37.41 245 ILE A N 1
ATOM 1690 C CA . ILE A 1 245 ? 8.522 -8.069 -15.864 1.00 37.41 245 ILE A CA 1
ATOM 1691 C C . ILE A 1 245 ? 10.029 -8.144 -15.575 1.00 37.41 245 ILE A C 1
ATOM 1693 O O . ILE A 1 245 ? 10.795 -7.445 -16.237 1.00 37.41 245 ILE A O 1
ATOM 1697 N N . GLY A 1 246 ? 10.420 -8.923 -14.559 1.00 38.25 246 GLY A N 1
ATOM 1698 C CA . GLY A 1 246 ? 11.747 -8.966 -13.926 1.00 38.25 246 GLY A CA 1
ATOM 1699 C C . GLY A 1 246 ? 12.913 -8.433 -14.760 1.00 38.25 246 GLY A C 1
ATOM 1700 O O . GLY A 1 246 ? 13.311 -9.041 -15.755 1.00 38.25 246 GLY A O 1
ATOM 1701 N N . ASN A 1 247 ? 13.472 -7.303 -14.329 1.00 37.50 247 ASN A N 1
ATOM 1702 C CA . ASN A 1 247 ? 14.737 -6.816 -14.846 1.00 37.50 247 ASN A CA 1
ATOM 1703 C C . ASN A 1 247 ? 15.859 -7.268 -13.913 1.00 37.50 247 ASN A C 1
ATOM 1705 O O . ASN A 1 247 ? 15.684 -7.356 -12.701 1.00 37.50 247 ASN A O 1
ATOM 1709 N N . SER A 1 248 ? 17.004 -7.582 -14.502 1.00 40.41 248 SER A N 1
ATOM 1710 C CA . SER A 1 248 ? 18.216 -7.797 -13.740 1.00 40.41 248 SER A CA 1
ATOM 1711 C C . SER A 1 248 ? 18.847 -6.432 -13.503 1.00 40.41 248 SER A C 1
ATOM 1713 O O . SER A 1 248 ? 19.111 -5.722 -14.472 1.00 40.41 248 SER A O 1
ATOM 1715 N N . ASP A 1 249 ? 19.081 -6.052 -12.248 1.00 38.88 249 ASP A N 1
ATOM 1716 C CA . ASP A 1 249 ? 19.577 -4.716 -11.867 1.00 38.88 249 ASP A CA 1
ATOM 1717 C C . ASP A 1 249 ? 21.007 -4.397 -12.364 1.00 38.88 249 ASP A C 1
ATOM 1719 O O . ASP A 1 249 ? 21.605 -3.393 -11.975 1.00 38.88 249 ASP A O 1
ATOM 1723 N N . ASP A 1 250 ? 21.584 -5.225 -13.238 1.00 41.81 250 ASP A N 1
ATOM 1724 C CA . ASP A 1 250 ? 22.892 -5.002 -13.835 1.00 41.81 250 ASP A CA 1
ATOM 1725 C C . ASP A 1 250 ? 22.889 -5.369 -15.333 1.00 41.81 250 ASP A C 1
ATOM 1727 O O . ASP A 1 250 ? 22.497 -6.458 -15.754 1.00 41.81 250 ASP A O 1
ATOM 1731 N N . THR A 1 251 ? 23.403 -4.466 -16.172 1.00 44.28 251 THR A N 1
ATOM 1732 C CA . THR A 1 251 ? 23.675 -4.725 -17.602 1.00 44.28 251 THR A CA 1
ATOM 1733 C C . THR A 1 251 ? 24.626 -5.910 -17.842 1.00 44.28 251 THR A C 1
ATOM 1735 O O . THR A 1 251 ? 24.797 -6.343 -18.980 1.00 44.28 251 THR A O 1
ATOM 1738 N N . THR A 1 252 ? 25.255 -6.425 -16.780 1.00 44.41 252 THR A N 1
ATOM 1739 C CA . THR A 1 252 ? 26.225 -7.522 -16.783 1.00 44.41 252 THR A CA 1
ATOM 1740 C C . THR A 1 252 ? 25.759 -8.778 -16.047 1.00 44.41 252 THR A C 1
ATOM 1742 O O . THR A 1 252 ? 26.557 -9.699 -15.893 1.00 44.41 252 THR A O 1
ATOM 1745 N N . SER A 1 253 ? 24.496 -8.879 -15.622 1.00 49.94 253 SER A N 1
ATOM 1746 C CA . SER A 1 253 ? 24.002 -10.074 -14.915 1.00 49.94 253 SER A CA 1
ATOM 1747 C C . SER A 1 253 ? 24.082 -11.344 -15.757 1.00 49.94 253 SER A C 1
ATOM 1749 O O . SER A 1 253 ? 24.533 -12.376 -15.279 1.00 49.94 253 SER A O 1
ATOM 1751 N N . GLY A 1 254 ? 23.813 -11.235 -17.063 1.00 48.09 254 GLY A N 1
ATOM 1752 C CA . GLY A 1 254 ? 24.084 -12.314 -18.020 1.00 48.09 254 GLY A CA 1
ATOM 1753 C C . GLY A 1 254 ? 25.577 -12.566 -18.271 1.00 48.09 254 GLY A C 1
ATOM 1754 O O . GLY A 1 254 ? 25.917 -13.369 -19.126 1.00 48.09 254 GLY A O 1
ATOM 1755 N N . GLY A 1 255 ? 26.474 -11.854 -17.586 1.00 51.31 255 GLY A N 1
ATOM 1756 C CA . GLY A 1 255 ? 27.920 -11.945 -17.734 1.00 51.31 255 GLY A CA 1
ATOM 1757 C C . GLY A 1 255 ? 28.606 -12.872 -16.733 1.00 51.31 255 GLY A C 1
ATOM 1758 O O . GLY A 1 255 ? 29.799 -13.126 -16.896 1.00 51.31 255 GLY A O 1
ATOM 1759 N N . LEU A 1 256 ? 27.904 -13.403 -15.727 1.00 52.78 256 LEU A N 1
ATOM 1760 C CA . LEU A 1 256 ? 28.472 -14.323 -14.738 1.00 52.78 256 LEU A CA 1
ATOM 1761 C C . LEU A 1 256 ? 27.529 -15.504 -14.520 1.00 52.78 256 LEU A C 1
ATOM 1763 O O . LEU A 1 256 ? 26.378 -15.305 -14.188 1.00 52.78 256 LEU A O 1
ATOM 1767 N N . ALA A 1 257 ? 28.014 -16.743 -14.620 1.00 53.75 257 ALA A N 1
ATOM 1768 C CA . ALA A 1 257 ? 27.159 -17.931 -14.495 1.00 53.75 257 ALA A CA 1
ATOM 1769 C C . ALA A 1 257 ? 26.666 -18.267 -13.073 1.00 53.75 257 ALA A C 1
ATOM 1771 O O . ALA A 1 257 ? 25.975 -19.269 -12.869 1.00 53.75 257 ALA A O 1
ATOM 1772 N N . TRP A 1 258 ? 27.072 -17.504 -12.060 1.00 49.97 258 TRP A N 1
ATOM 1773 C CA . TRP A 1 258 ? 26.793 -17.845 -10.667 1.00 49.97 258 TRP A CA 1
ATOM 1774 C C . TRP A 1 258 ? 25.403 -17.344 -10.281 1.00 49.97 258 TRP A C 1
ATOM 1776 O O . TRP A 1 258 ? 25.131 -16.160 -10.383 1.00 49.97 258 TRP A O 1
ATOM 1786 N N . ALA A 1 259 ? 24.553 -18.262 -9.811 1.00 51.75 259 ALA A N 1
ATOM 1787 C CA . ALA A 1 259 ? 23.124 -18.063 -9.526 1.00 51.75 259 ALA A CA 1
ATOM 1788 C C . ALA A 1 259 ? 22.190 -17.915 -10.752 1.00 51.75 259 ALA A C 1
ATOM 1790 O O . ALA A 1 259 ? 20.976 -17.991 -10.571 1.00 51.75 259 ALA A O 1
ATOM 1791 N N . GLU A 1 260 ? 22.716 -17.889 -11.985 1.00 63.84 260 GLU A N 1
ATOM 1792 C CA . GLU A 1 260 ? 21.900 -17.785 -13.213 1.00 63.84 260 GLU A CA 1
ATOM 1793 C C . GLU A 1 260 ? 21.127 -19.064 -13.579 1.00 63.84 260 GLU A C 1
ATOM 1795 O O . GLU A 1 260 ? 20.162 -19.036 -14.344 1.00 63.84 260 GLU A O 1
ATOM 1800 N N . ALA A 1 261 ? 21.497 -20.201 -12.978 1.00 64.69 261 ALA A N 1
ATOM 1801 C CA . ALA A 1 261 ? 20.795 -21.473 -13.159 1.00 64.69 261 ALA A CA 1
ATOM 1802 C C . ALA A 1 261 ? 19.292 -21.362 -12.849 1.00 64.69 261 ALA A C 1
ATOM 1804 O O . ALA A 1 261 ? 18.487 -22.049 -13.472 1.00 64.69 261 ALA A O 1
ATOM 1805 N N . ARG A 1 262 ? 18.911 -20.469 -11.926 1.00 62.19 262 ARG A N 1
ATOM 1806 C CA . ARG A 1 262 ? 17.509 -20.227 -11.569 1.00 62.19 262 ARG A CA 1
ATOM 1807 C C . ARG A 1 262 ? 16.747 -19.512 -12.688 1.00 62.19 262 ARG A C 1
ATOM 1809 O O . ARG A 1 262 ? 15.599 -19.851 -12.930 1.00 62.19 262 ARG A O 1
ATOM 1816 N N . PHE A 1 263 ? 17.375 -18.599 -13.432 1.00 66.56 263 PHE A N 1
ATOM 1817 C CA . PHE A 1 263 ? 16.723 -17.927 -14.566 1.00 66.56 263 PHE A CA 1
ATOM 1818 C C . PHE A 1 263 ? 16.553 -18.856 -15.761 1.00 66.56 263 PHE A C 1
ATOM 1820 O O . PHE A 1 263 ? 15.480 -18.905 -16.355 1.00 6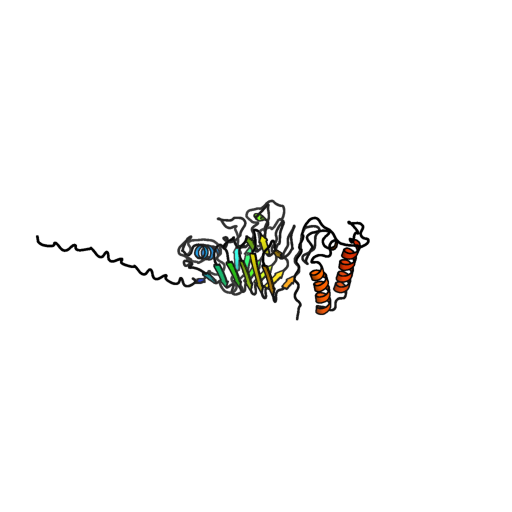6.56 263 PHE A O 1
ATOM 1827 N N . LEU A 1 264 ? 17.589 -19.635 -16.072 1.00 73.25 264 LEU A N 1
ATOM 1828 C CA . LEU A 1 264 ? 17.521 -20.660 -17.111 1.00 73.25 264 LEU A CA 1
ATOM 1829 C C . LEU A 1 264 ? 16.430 -21.693 -16.799 1.00 73.25 264 LEU A C 1
ATOM 1831 O O . LEU A 1 264 ? 15.661 -22.064 -17.683 1.00 73.25 264 LEU A O 1
ATOM 1835 N N . GLN A 1 265 ? 16.321 -22.101 -15.533 1.00 70.69 265 GLN A N 1
ATOM 1836 C CA . GLN A 1 265 ? 15.245 -22.971 -15.074 1.00 70.69 265 GLN A CA 1
ATOM 1837 C C . GLN A 1 265 ? 13.871 -22.303 -15.221 1.00 70.69 265 GLN A C 1
ATOM 1839 O O . GLN A 1 265 ? 12.959 -22.930 -15.744 1.00 70.69 265 GLN A O 1
ATOM 1844 N N . ASN A 1 266 ? 13.735 -21.023 -14.865 1.00 61.41 266 ASN A N 1
ATOM 1845 C CA . ASN A 1 266 ? 12.466 -20.305 -14.988 1.00 61.41 266 ASN A CA 1
ATOM 1846 C C . ASN A 1 266 ? 12.017 -20.126 -16.446 1.00 61.41 266 ASN A C 1
ATOM 1848 O O . ASN A 1 266 ? 10.828 -20.226 -16.722 1.00 61.41 266 ASN A O 1
ATOM 1852 N N . TYR A 1 267 ? 12.927 -19.896 -17.400 1.00 68.19 267 TYR A N 1
ATOM 1853 C CA . TYR A 1 267 ? 12.550 -19.838 -18.820 1.00 68.19 267 TYR A CA 1
ATOM 1854 C C . TYR A 1 267 ? 12.022 -21.180 -19.330 1.00 68.19 267 TYR A C 1
ATOM 1856 O O . TYR A 1 267 ? 11.053 -21.212 -20.086 1.00 68.19 267 TYR A O 1
ATOM 1864 N N . LEU A 1 268 ? 12.636 -22.283 -18.896 1.00 74.56 268 LEU A N 1
ATOM 1865 C CA . LEU A 1 268 ? 12.156 -23.626 -19.210 1.00 74.56 268 LEU A CA 1
ATOM 1866 C C . LEU A 1 268 ? 10.783 -23.881 -18.582 1.00 74.56 268 LEU A C 1
ATOM 1868 O O . LEU A 1 268 ? 9.891 -24.330 -19.290 1.00 74.56 268 LEU A O 1
ATOM 1872 N N . SER A 1 269 ? 10.583 -23.509 -17.316 1.00 66.19 269 SER A N 1
ATOM 1873 C CA . SER A 1 269 ? 9.278 -23.624 -16.654 1.00 66.19 269 SER A CA 1
ATOM 1874 C C . SER A 1 269 ? 8.208 -22.780 -17.351 1.00 66.19 269 SER A C 1
ATOM 1876 O O . SER A 1 269 ? 7.148 -23.292 -17.680 1.00 66.19 269 SER A O 1
ATOM 1878 N N . CYS A 1 270 ? 8.499 -21.532 -17.736 1.00 48.66 270 CYS A N 1
ATOM 1879 C CA . CYS A 1 270 ? 7.560 -20.732 -18.530 1.00 48.66 270 CYS A CA 1
ATOM 1880 C C . CYS A 1 270 ? 7.215 -21.393 -19.874 1.00 48.66 270 CYS A C 1
ATOM 1882 O O . CYS A 1 270 ? 6.054 -21.391 -20.277 1.00 48.66 270 CYS A O 1
ATOM 1884 N N . TYR A 1 271 ? 8.197 -21.967 -20.577 1.00 66.44 271 TYR A N 1
ATOM 1885 C CA . TYR A 1 271 ? 7.929 -22.711 -21.808 1.00 66.44 271 TYR A CA 1
ATOM 1886 C C . TYR A 1 271 ? 7.030 -23.929 -21.555 1.00 66.44 271 TYR A C 1
ATOM 1888 O O . TYR A 1 271 ? 6.087 -24.155 -22.312 1.00 66.44 271 TYR A O 1
ATOM 1896 N N . GLU A 1 272 ? 7.296 -24.687 -20.491 1.00 66.50 272 GLU A N 1
ATOM 1897 C CA . GLU A 1 272 ? 6.497 -25.847 -20.088 1.00 66.50 272 GLU A CA 1
ATOM 1898 C C . GLU A 1 272 ? 5.059 -25.451 -19.714 1.00 66.50 272 GLU A C 1
ATOM 1900 O O . GLU A 1 272 ? 4.122 -26.156 -20.090 1.00 66.50 272 GLU A O 1
ATOM 1905 N N . ALA A 1 273 ? 4.881 -24.295 -19.070 1.00 50.38 273 ALA A N 1
ATOM 1906 C CA . ALA A 1 273 ? 3.589 -23.767 -18.648 1.00 50.38 273 ALA A CA 1
ATOM 1907 C C . ALA A 1 273 ? 2.718 -23.275 -19.810 1.00 50.38 273 ALA A C 1
ATOM 1909 O O . ALA A 1 273 ? 1.527 -23.575 -19.876 1.00 50.38 273 ALA A O 1
ATOM 1910 N N . VAL A 1 274 ? 3.291 -22.476 -20.719 1.00 64.50 274 VAL A N 1
ATOM 1911 C CA . VAL A 1 274 ? 2.505 -21.745 -21.731 1.00 64.50 274 VAL A CA 1
ATOM 1912 C C . VAL A 1 274 ? 2.664 -22.273 -23.156 1.00 64.50 274 VAL A C 1
ATOM 1914 O O . VAL A 1 274 ? 1.874 -21.920 -24.029 1.00 64.50 274 VAL A O 1
ATOM 1917 N N . GLY A 1 275 ? 3.684 -23.092 -23.428 1.00 75.50 275 GLY A N 1
ATOM 1918 C CA . GLY A 1 275 ? 3.991 -23.612 -24.765 1.00 75.50 275 GLY A CA 1
ATOM 1919 C C . GLY A 1 275 ? 4.466 -22.564 -25.783 1.00 75.50 275 GLY A C 1
ATOM 1920 O O . GLY A 1 275 ? 4.621 -22.891 -26.962 1.00 75.50 275 GLY A O 1
ATOM 1921 N N . ASP A 1 276 ? 4.694 -21.315 -25.364 1.00 75.50 276 ASP A N 1
ATOM 1922 C CA . ASP A 1 276 ? 5.147 -20.226 -26.234 1.00 75.50 276 ASP A CA 1
ATOM 1923 C C . ASP A 1 276 ? 6.670 -20.314 -26.481 1.00 75.50 276 ASP A C 1
ATOM 1925 O O . ASP A 1 276 ? 7.448 -20.213 -25.524 1.00 75.50 276 ASP A O 1
ATOM 1929 N N . PRO A 1 277 ? 7.133 -20.474 -27.741 1.00 78.25 277 PRO A N 1
ATOM 1930 C CA . PRO A 1 277 ? 8.557 -20.560 -28.071 1.00 78.25 277 PRO A CA 1
ATOM 1931 C C . PRO A 1 277 ? 9.363 -19.303 -27.713 1.00 78.25 277 PRO A C 1
ATOM 1933 O O . PRO A 1 277 ? 10.584 -19.396 -27.612 1.00 78.25 277 PRO A O 1
ATOM 1936 N N . TYR A 1 278 ? 8.714 -18.166 -27.444 1.00 73.75 278 TYR A N 1
ATOM 1937 C CA . TYR A 1 278 ? 9.359 -16.972 -26.893 1.00 73.75 278 TYR A CA 1
ATOM 1938 C C . TYR A 1 278 ? 10.269 -17.288 -25.693 1.00 73.75 278 TYR A C 1
ATOM 1940 O O . TYR A 1 278 ? 11.363 -16.738 -25.567 1.00 73.75 278 TYR A O 1
ATOM 1948 N N . TRP A 1 279 ? 9.852 -18.205 -24.818 1.00 62.94 279 TRP A N 1
ATOM 1949 C CA . TRP A 1 279 ? 10.622 -18.565 -23.627 1.00 62.94 279 TRP A CA 1
ATOM 1950 C C . TRP A 1 279 ? 11.859 -19.409 -23.938 1.00 62.94 279 TRP A C 1
ATOM 1952 O O . TRP A 1 279 ? 12.885 -19.258 -23.272 1.00 62.94 279 TRP A O 1
ATOM 1962 N N . LEU A 1 280 ? 11.808 -20.225 -24.993 1.00 75.00 280 LEU A N 1
ATOM 1963 C CA . LEU A 1 280 ? 12.991 -20.923 -25.498 1.00 75.00 280 LEU A CA 1
ATOM 1964 C C . LEU A 1 280 ? 13.988 -19.940 -26.115 1.00 75.00 280 LEU A C 1
ATOM 1966 O O . LEU A 1 280 ? 15.184 -20.055 -25.858 1.00 75.00 280 LEU A O 1
ATOM 1970 N N . ASP A 1 281 ? 13.511 -18.935 -26.851 1.00 76.00 281 ASP A N 1
ATOM 1971 C CA . ASP A 1 281 ? 14.379 -17.890 -27.404 1.00 76.00 281 ASP A CA 1
ATOM 1972 C C . ASP A 1 281 ? 15.070 -17.092 -26.286 1.00 76.00 281 ASP A C 1
ATOM 1974 O O . ASP A 1 281 ? 16.258 -16.782 -26.376 1.00 76.00 281 ASP A O 1
ATOM 1978 N N . LYS A 1 282 ? 14.362 -16.820 -25.183 1.00 71.88 282 LYS A N 1
ATOM 1979 C CA . LYS A 1 282 ? 14.928 -16.162 -23.994 1.00 71.88 282 LYS A CA 1
ATOM 1980 C C . LYS A 1 282 ? 15.959 -17.032 -23.279 1.00 71.88 282 LYS A C 1
ATOM 1982 O O . LYS A 1 282 ? 16.982 -16.502 -22.847 1.00 71.88 282 LYS A O 1
ATOM 1987 N N . PHE A 1 283 ? 15.724 -18.341 -23.184 1.00 78.88 283 PHE A N 1
ATOM 1988 C CA . PHE A 1 283 ? 16.703 -19.291 -22.655 1.00 78.88 283 PHE A CA 1
ATOM 1989 C C . PHE A 1 283 ? 17.999 -19.265 -23.473 1.00 78.88 283 PHE A C 1
ATOM 1991 O O . PHE A 1 283 ? 19.081 -19.143 -22.900 1.00 78.88 283 PHE A O 1
ATOM 1998 N N . VAL A 1 284 ? 17.888 -19.329 -24.803 1.00 82.75 284 VAL A N 1
ATOM 1999 C CA . VAL A 1 284 ? 19.038 -19.312 -25.718 1.00 82.75 284 VAL A CA 1
ATOM 2000 C C . VAL A 1 284 ? 19.795 -17.987 -25.622 1.00 82.75 284 VAL A C 1
ATOM 2002 O O . VAL A 1 284 ? 20.992 -17.995 -25.359 1.00 82.75 284 VAL A O 1
ATOM 2005 N N . ASP A 1 285 ? 19.102 -16.851 -25.729 1.00 77.88 285 ASP A N 1
ATOM 2006 C CA . ASP A 1 285 ? 19.710 -15.515 -25.627 1.00 77.88 285 ASP A CA 1
ATOM 2007 C C . ASP A 1 285 ? 20.421 -15.289 -24.280 1.00 77.88 285 ASP A C 1
ATOM 2009 O O . ASP A 1 285 ? 21.477 -14.655 -24.194 1.00 77.88 285 ASP A O 1
ATOM 2013 N N . HIS A 1 286 ? 19.860 -15.811 -23.191 1.00 73.88 286 HIS A N 1
ATOM 2014 C CA . HIS A 1 286 ? 20.490 -15.733 -21.881 1.00 73.88 286 HIS A CA 1
ATOM 2015 C C . HIS A 1 286 ? 21.746 -16.612 -21.809 1.00 73.88 286 HIS A C 1
ATOM 2017 O O . HIS A 1 286 ? 22.806 -16.143 -21.391 1.00 73.88 286 HIS A O 1
ATOM 2023 N N . PHE A 1 287 ? 21.647 -17.867 -22.247 1.00 78.12 287 PHE A N 1
ATOM 2024 C CA . PHE A 1 287 ? 22.766 -18.802 -22.226 1.00 78.12 287 PHE A CA 1
ATOM 2025 C C . PHE A 1 287 ? 23.928 -18.340 -23.121 1.00 78.12 287 PHE A C 1
ATOM 2027 O O . PHE A 1 287 ? 25.088 -18.421 -22.716 1.00 78.12 287 PHE A O 1
ATOM 2034 N N . ASP A 1 288 ? 23.630 -17.775 -24.291 1.00 79.06 288 ASP A N 1
ATOM 2035 C CA . ASP A 1 288 ? 24.634 -17.234 -25.209 1.00 79.06 288 ASP A CA 1
ATOM 2036 C C . ASP A 1 288 ? 25.391 -16.048 -24.600 1.00 79.06 288 ASP A C 1
ATOM 2038 O O . ASP A 1 288 ? 26.616 -15.969 -24.714 1.00 79.06 288 ASP A O 1
ATOM 2042 N N . ARG A 1 289 ? 24.695 -15.151 -23.889 1.00 73.25 289 ARG A N 1
ATOM 2043 C CA . ARG A 1 289 ? 25.343 -14.050 -23.158 1.00 73.25 289 ARG A CA 1
ATOM 2044 C C . ARG A 1 289 ? 26.261 -14.556 -22.050 1.00 73.25 289 ARG A C 1
ATOM 2046 O O . ARG A 1 289 ? 27.370 -14.043 -21.935 1.00 73.25 289 ARG A O 1
ATOM 2053 N N . MET A 1 290 ? 25.847 -15.592 -21.315 1.00 73.81 290 MET A N 1
ATOM 2054 C CA . MET A 1 290 ? 26.695 -16.224 -20.302 1.00 73.81 290 MET A CA 1
ATOM 2055 C C . MET A 1 290 ? 27.959 -16.811 -20.928 1.00 73.81 290 MET A C 1
ATOM 2057 O O . MET A 1 290 ? 29.059 -16.582 -20.435 1.00 73.81 290 MET A O 1
ATOM 2061 N N . LEU A 1 291 ? 27.842 -17.559 -22.025 1.00 77.19 291 LEU A N 1
ATOM 2062 C CA . LEU A 1 291 ? 29.010 -18.146 -22.685 1.00 77.19 291 LEU A CA 1
ATOM 2063 C C . LEU A 1 291 ? 29.949 -17.088 -23.277 1.00 77.19 291 LEU A C 1
ATOM 2065 O O . LEU A 1 291 ? 31.167 -17.259 -23.238 1.00 77.19 291 LEU A O 1
ATOM 2069 N N . ALA A 1 292 ? 29.405 -15.983 -23.785 1.00 75.44 292 ALA A N 1
ATOM 2070 C CA . ALA A 1 292 ? 30.185 -14.921 -24.413 1.00 75.44 292 ALA A CA 1
ATOM 2071 C C . ALA A 1 292 ? 31.138 -14.187 -23.451 1.00 75.44 292 ALA A C 1
ATOM 2073 O O . ALA A 1 292 ? 32.064 -13.519 -23.913 1.00 75.44 292 ALA A O 1
ATOM 2074 N N . THR A 1 293 ? 30.940 -14.296 -22.135 1.00 68.00 293 THR A N 1
ATOM 2075 C CA . THR A 1 293 ? 31.743 -13.587 -21.125 1.00 68.00 293 THR A CA 1
ATOM 2076 C C . THR A 1 293 ? 32.777 -14.456 -20.414 1.00 68.00 293 THR A C 1
ATOM 2078 O O . THR A 1 293 ? 33.426 -13.988 -19.476 1.00 68.00 293 THR A O 1
ATOM 2081 N N . GLN A 1 294 ? 32.965 -15.707 -20.839 1.00 72.75 294 GLN A N 1
ATOM 2082 C CA . GLN A 1 294 ? 33.996 -16.558 -20.257 1.00 72.75 294 GLN A CA 1
ATOM 2083 C C . GLN A 1 294 ? 35.406 -16.066 -20.616 1.00 72.75 294 GLN A C 1
ATOM 2085 O O . GLN A 1 294 ? 35.682 -15.669 -21.748 1.00 72.75 294 GLN A O 1
ATOM 2090 N N . GLN A 1 295 ? 36.330 -16.152 -19.662 1.00 72.50 295 GLN A N 1
ATOM 2091 C CA . GLN A 1 295 ? 37.717 -15.722 -19.817 1.00 72.50 295 GLN A CA 1
ATOM 2092 C C . GLN A 1 295 ? 38.682 -16.640 -19.052 1.00 72.50 295 GLN A C 1
ATOM 2094 O O . GLN A 1 295 ? 38.355 -17.162 -17.990 1.00 72.50 295 GLN A O 1
ATOM 2099 N N . ASP A 1 296 ? 39.886 -16.835 -19.591 1.00 76.12 296 ASP A N 1
ATOM 2100 C CA . ASP A 1 296 ? 40.987 -17.554 -18.931 1.00 76.12 296 ASP A CA 1
ATOM 2101 C C . ASP A 1 296 ? 41.894 -16.531 -18.230 1.00 76.12 296 ASP A C 1
ATOM 2103 O O . ASP A 1 296 ? 42.871 -16.024 -18.789 1.00 76.12 296 ASP A O 1
ATOM 2107 N N . ARG A 1 297 ? 41.502 -16.130 -17.017 1.00 69.50 297 ARG A N 1
ATOM 2108 C CA . ARG A 1 297 ? 42.177 -15.052 -16.278 1.00 69.50 297 ARG A CA 1
ATOM 2109 C C . ARG A 1 297 ? 43.494 -15.485 -15.634 1.00 69.50 297 ARG A C 1
ATOM 2111 O O . ARG A 1 297 ? 44.365 -14.645 -15.407 1.00 69.50 297 ARG A O 1
ATOM 2118 N N . ASN A 1 298 ? 43.626 -16.759 -15.283 1.00 75.50 298 ASN A N 1
ATOM 2119 C CA . ASN A 1 298 ? 44.800 -17.320 -14.611 1.00 75.50 298 ASN A CA 1
ATOM 2120 C C . ASN A 1 298 ? 45.774 -18.016 -15.581 1.00 75.50 298 ASN A C 1
ATOM 2122 O O . ASN A 1 298 ? 46.867 -18.387 -15.151 1.00 75.50 298 ASN A O 1
ATOM 2126 N N . GLY A 1 299 ? 45.429 -18.124 -16.867 1.00 80.00 299 GLY A N 1
ATOM 2127 C CA . GLY A 1 299 ? 46.282 -18.676 -17.917 1.00 80.00 299 GLY A CA 1
ATOM 2128 C C . GLY A 1 299 ? 46.444 -20.190 -17.821 1.00 80.00 299 GLY A C 1
ATOM 2129 O O . GLY A 1 299 ? 47.493 -20.710 -18.208 1.00 80.00 299 GLY A O 1
ATOM 2130 N N . ASP A 1 300 ? 45.462 -20.889 -17.249 1.00 80.06 300 ASP A N 1
ATOM 2131 C CA . ASP A 1 300 ? 45.499 -22.342 -17.060 1.00 80.06 300 ASP A CA 1
ATOM 2132 C C . ASP A 1 300 ? 44.882 -23.124 -18.233 1.00 80.06 300 ASP A C 1
ATOM 2134 O O . ASP A 1 300 ? 44.932 -24.358 -18.252 1.00 80.06 300 ASP A O 1
ATOM 2138 N N . GLY A 1 301 ? 44.375 -22.412 -19.245 1.00 76.19 301 GLY A N 1
ATOM 2139 C CA . GLY A 1 301 ? 43.748 -22.977 -20.432 1.00 76.19 301 GLY A CA 1
ATOM 2140 C C . GLY A 1 301 ? 42.264 -23.298 -20.261 1.00 76.19 301 GLY A C 1
ATOM 2141 O O . GLY A 1 301 ? 41.668 -23.834 -21.200 1.00 76.19 301 GLY A O 1
ATOM 2142 N N . PHE A 1 302 ? 41.654 -22.983 -19.113 1.00 69.62 302 PHE A N 1
ATOM 2143 C CA . PHE A 1 302 ? 40.229 -23.166 -18.861 1.00 69.62 302 PHE A CA 1
ATOM 2144 C C . PHE A 1 302 ? 39.499 -21.822 -18.804 1.00 69.62 302 PHE A C 1
ATOM 2146 O O . PHE A 1 302 ? 39.854 -20.900 -18.076 1.00 69.62 302 PHE A O 1
ATOM 2153 N N . LEU A 1 303 ? 38.424 -21.720 -19.583 1.00 70.94 303 LEU A N 1
ATOM 2154 C CA . LEU A 1 303 ? 37.545 -20.560 -19.568 1.00 70.94 303 LEU A CA 1
ATOM 2155 C C . LEU A 1 303 ? 36.649 -20.596 -18.321 1.00 70.94 303 LEU A C 1
ATOM 2157 O O . LEU A 1 303 ? 35.990 -21.602 -18.050 1.00 70.94 303 LEU A O 1
ATOM 2161 N N . ALA A 1 304 ? 36.606 -19.492 -17.578 1.00 64.81 304 ALA A N 1
ATOM 2162 C CA . ALA A 1 304 ? 35.786 -19.336 -16.383 1.00 64.81 304 ALA A CA 1
ATOM 2163 C C . ALA A 1 304 ? 35.148 -17.939 -16.322 1.00 64.81 304 ALA A C 1
ATOM 2165 O O . ALA A 1 304 ? 35.447 -17.055 -17.121 1.00 64.81 304 ALA A O 1
ATOM 2166 N N . TRP A 1 305 ? 34.259 -17.742 -15.353 1.00 69.44 305 TRP A N 1
ATOM 2167 C CA . TRP A 1 305 ? 33.706 -16.435 -15.012 1.00 69.44 305 TRP A CA 1
ATOM 2168 C C . TRP A 1 305 ? 34.334 -15.962 -13.707 1.00 69.44 305 TRP A C 1
ATOM 2170 O O . TRP A 1 305 ? 34.371 -16.719 -12.736 1.00 69.44 305 TRP A O 1
ATOM 2180 N N . ASP A 1 306 ? 34.807 -14.720 -13.662 1.00 58.62 306 ASP A N 1
ATOM 2181 C CA . ASP A 1 306 ? 35.370 -14.134 -12.448 1.00 58.62 306 ASP A CA 1
ATOM 2182 C C . ASP A 1 306 ? 34.799 -12.744 -12.166 1.00 58.62 306 ASP A C 1
ATOM 2184 O O . ASP A 1 306 ? 34.497 -11.967 -13.068 1.00 58.62 306 ASP A O 1
ATOM 2188 N N . THR A 1 307 ? 34.646 -12.436 -10.880 1.00 53.25 307 THR A N 1
ATOM 2189 C CA . THR A 1 307 ? 34.225 -11.122 -10.393 1.00 53.25 307 THR A CA 1
ATOM 2190 C C . THR A 1 307 ? 34.861 -10.837 -9.036 1.00 53.25 307 THR A C 1
ATOM 2192 O O . THR A 1 307 ? 35.146 -11.748 -8.259 1.00 53.25 307 THR A O 1
ATOM 2195 N N . THR A 1 308 ? 35.077 -9.559 -8.724 1.00 43.66 308 THR A N 1
ATOM 2196 C CA . THR A 1 308 ? 35.540 -9.101 -7.401 1.00 43.66 308 THR A CA 1
ATOM 2197 C C . THR A 1 308 ? 34.388 -8.747 -6.456 1.00 43.66 308 THR A C 1
ATOM 2199 O O . THR A 1 308 ? 34.632 -8.333 -5.323 1.00 43.66 308 THR A O 1
ATOM 2202 N N . ARG A 1 309 ? 33.131 -8.883 -6.902 1.00 39.34 309 ARG A N 1
ATOM 2203 C CA . ARG A 1 309 ? 31.931 -8.517 -6.137 1.00 39.34 309 ARG A CA 1
ATOM 2204 C C . ARG A 1 309 ? 30.858 -9.601 -6.249 1.00 39.34 309 ARG A C 1
ATOM 2206 O O . ARG A 1 309 ? 30.501 -9.995 -7.352 1.00 39.34 309 ARG A O 1
ATOM 2213 N N . TYR A 1 310 ? 30.325 -10.036 -5.106 1.00 37.34 310 TYR A N 1
ATOM 2214 C CA . TYR A 1 310 ? 29.143 -10.903 -5.031 1.00 37.34 310 TYR A CA 1
ATOM 2215 C C . TYR A 1 310 ? 27.888 -10.096 -5.405 1.00 37.34 310 TYR A C 1
ATOM 2217 O O . TYR A 1 310 ? 27.754 -8.934 -4.999 1.00 37.34 310 TYR A O 1
ATOM 2225 N N . ARG A 1 311 ? 27.006 -10.679 -6.219 1.00 45.00 311 ARG A N 1
ATOM 2226 C CA . ARG A 1 311 ? 25.803 -10.044 -6.780 1.00 45.00 311 ARG A CA 1
ATOM 2227 C C . ARG A 1 311 ? 24.709 -11.113 -6.884 1.00 45.00 311 ARG A C 1
ATOM 2229 O O . ARG A 1 311 ? 25.014 -12.221 -7.310 1.00 45.00 311 ARG A O 1
ATOM 2236 N N . VAL A 1 312 ? 23.481 -10.802 -6.470 1.00 40.09 312 VAL A N 1
ATOM 2237 C CA . VAL A 1 312 ? 22.322 -11.711 -6.540 1.00 40.09 312 VAL A CA 1
ATOM 2238 C C . VAL A 1 312 ? 21.171 -10.940 -7.177 1.00 40.09 312 VAL A C 1
ATOM 2240 O O . VAL A 1 312 ? 20.889 -9.830 -6.737 1.00 40.09 312 VAL A O 1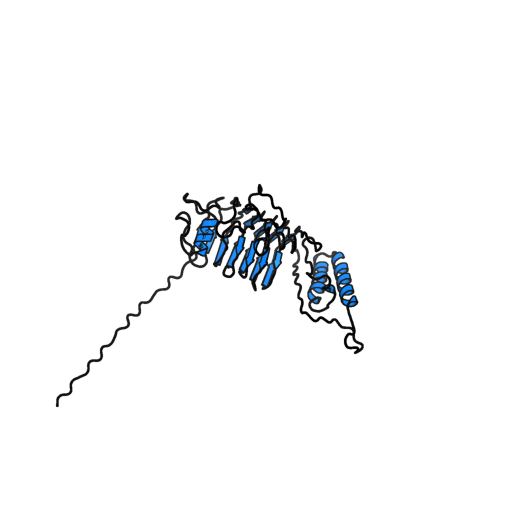
ATOM 2243 N N . GLY A 1 313 ? 20.524 -11.520 -8.185 1.00 40.69 313 GLY A N 1
ATOM 2244 C CA . GLY A 1 313 ? 19.210 -11.098 -8.674 1.00 40.69 313 GLY A CA 1
ATOM 2245 C C . GLY A 1 313 ? 18.198 -12.213 -8.404 1.00 40.69 313 GLY A C 1
ATOM 2246 O O . GLY A 1 313 ? 18.552 -13.389 -8.486 1.00 40.69 313 GLY A O 1
ATOM 2247 N N . ILE A 1 314 ? 16.960 -11.869 -8.048 1.00 35.56 314 ILE A N 1
ATOM 2248 C CA . ILE A 1 314 ? 15.881 -12.830 -7.770 1.00 35.56 314 ILE A CA 1
ATOM 2249 C C . ILE A 1 314 ? 14.683 -12.495 -8.662 1.00 35.56 314 ILE A C 1
ATOM 2251 O O . ILE A 1 314 ? 14.238 -11.353 -8.694 1.00 35.56 314 ILE A O 1
ATOM 2255 N N . VAL A 1 315 ? 14.148 -13.503 -9.353 1.00 30.00 315 VAL A N 1
ATOM 2256 C CA . VAL A 1 315 ? 12.799 -13.501 -9.941 1.00 30.00 315 VAL A CA 1
ATOM 2257 C C . VAL A 1 315 ? 12.180 -14.867 -9.641 1.00 30.00 315 VAL A C 1
ATOM 2259 O O . VAL A 1 315 ? 12.798 -15.892 -9.933 1.00 30.00 315 VAL A O 1
ATOM 2262 N N . GLU A 1 316 ? 10.979 -14.882 -9.068 1.00 33.16 316 GLU A N 1
ATOM 2263 C CA . GLU A 1 316 ? 10.149 -16.076 -8.865 1.00 33.16 316 GLU A CA 1
ATOM 2264 C C . GLU A 1 316 ? 8.885 -15.949 -9.729 1.00 33.16 316 GLU A C 1
ATOM 2266 O O . GLU A 1 316 ? 8.290 -14.874 -9.813 1.00 33.16 316 GLU A O 1
ATOM 2271 N N . VAL A 1 317 ? 8.525 -17.028 -10.428 1.00 28.62 317 VAL A N 1
ATOM 2272 C CA . VAL A 1 317 ? 7.361 -17.130 -11.322 1.00 28.62 317 VAL A CA 1
ATOM 2273 C C . VAL A 1 317 ? 6.619 -18.411 -10.947 1.00 28.62 317 VAL A C 1
ATOM 2275 O O . VAL A 1 317 ? 7.261 -19.452 -10.828 1.00 28.62 317 VAL A O 1
ATOM 2278 N N . ALA A 1 318 ? 5.294 -18.356 -10.796 1.00 30.89 318 ALA A N 1
ATOM 2279 C CA . ALA A 1 318 ? 4.448 -19.545 -10.691 1.00 30.89 318 ALA A CA 1
ATOM 2280 C C . ALA A 1 318 ? 3.235 -19.447 -11.634 1.00 30.89 318 ALA A C 1
ATOM 2282 O O . ALA A 1 318 ? 2.740 -18.360 -11.932 1.00 30.89 318 ALA A O 1
ATOM 2283 N N . GLU A 1 319 ? 2.844 -20.609 -12.153 1.00 24.97 319 GLU A N 1
ATOM 2284 C CA . GLU A 1 319 ? 2.101 -20.849 -13.394 1.00 24.97 319 GLU A CA 1
ATOM 2285 C C . GLU A 1 319 ? 0.571 -20.778 -13.235 1.00 24.97 319 GLU A C 1
ATOM 2287 O O . GLU A 1 319 ? 0.021 -21.046 -12.168 1.00 24.97 319 GLU A O 1
ATOM 2292 N N . ALA A 1 320 ? -0.126 -20.458 -14.331 1.00 28.39 320 ALA A N 1
ATOM 2293 C CA . ALA A 1 320 ? -1.586 -20.483 -14.414 1.00 28.39 320 ALA A CA 1
ATOM 2294 C C . ALA A 1 320 ? -2.113 -21.916 -14.643 1.00 28.39 320 ALA A C 1
ATOM 2296 O O . ALA A 1 320 ? -1.596 -22.617 -15.514 1.00 28.39 320 ALA A O 1
ATOM 2297 N N . GLN A 1 321 ? -3.153 -22.325 -13.900 1.00 31.83 321 GLN A N 1
ATOM 2298 C CA . GLN A 1 321 ? -3.999 -23.487 -14.234 1.00 31.83 321 GLN A CA 1
ATOM 2299 C C . GLN A 1 321 ? -5.069 -23.131 -15.269 1.00 31.83 321 GLN A C 1
ATOM 2301 O O . GLN A 1 321 ? -5.626 -22.012 -15.180 1.00 31.83 321 GLN A O 1
#

Radius of gyration: 26.17 Å; chains: 1; bounding box: 65×44×112 Å

Foldseek 3Di:
DDDDDDDDDDDDDPPPPPPPPPWDAEEKEADFQAADQDPPLGHHPQQQQVQQQVQHRDRDPNIGHGTAQYEYEYDAQGEHEQAWADPVDLQESHDEAQGHYEYHQNQYEHEYHPVQDADAPQDDDRSAHEHYEYEQNGAYEYENYEFEDFHQHHDDPSQFASHYEYANEEYEYEQYEFEHAEGNAEERHYEYHHEAYHYEAYLYEFEHAEHANYAQGYYYPHHDYYHYNYYYDHGQYNDPFDGHDDGDPDPCPLQAPPQCVVVLVVLVVVCVQPVDCVSVVVSVVSPVSNVVNWDDPVPPPDTHGDDPDDDDDDDDDDHDD

pLDDT: mean 79.37, std 20.23, range [24.97, 98.94]